Protein AF-0000000085119360 (afdb_homodimer)

Sequence (272 aa):
MIKTPFLAVDGIIKLYDENEKFQGIVLIERLNKPLGIAIPGGFVDIGETVENAVIREMKEETSLDITIESLLGVYSDPARDERFHTASVVYVCKAYGEPIAQDDAKEVYVYKLDEIPLEKLVFDHKQIILDFLKIQMIKTPFLAVDGIIKLYDENEKFQGIVLIERLNKPLGIAIPGGFVDIGETVENAVIREMKEETSLDITIESLLGVYSDPARDERFHTASVVYVCKAYGEPIAQDDAKEVYVYKLDEIPLEKLVFDHKQIILDFLKIQ

Organism: Aliarcobacter butzleri (strain RM4018) (NCBI:txid367737)

pLDDT: mean 96.26, std 5.15, range [69.56, 98.94]

Foldseek 3Di:
DDDDAFEKEFEFEFEAEPVRHTQATKWFFFPDPPTFIEGFMTGDDPPDDNVVRHQVRCCQAWVWRKDFDDWLDKDFPQPLDVVGGYIYGYTYIYTYDGTDGHDRTPDMDGDHLVGDPLVGYGRCRSVVSVSVVVVD/DDDDAFEKEFEFEFEAEPVRHTQATKWFFFPDPPTFIEGFMTGDDPPDDNVVRHQVRCCQAWVWRKDFDDWLDKDFPQPLDVVGGYIYGYTYIYTYDGTDGHDRTPDMDGDHLVGDPLVGYGGCRSVVSVSVVVVD

Solvent-accessible surface area (backbone atoms only — not comparable to full-atom values): 14268 Å² total; per-residue (Å²): 134,94,64,39,33,41,36,30,24,31,38,47,31,40,33,22,46,98,82,69,46,78,62,24,36,46,36,26,29,43,72,52,86,77,68,37,34,35,63,43,51,45,68,25,48,69,78,49,28,62,68,56,31,37,46,49,33,40,30,58,41,27,62,34,69,62,46,83,73,43,79,75,49,75,51,27,51,40,74,38,36,87,87,51,42,42,30,30,44,30,31,37,26,39,32,59,74,77,76,44,49,29,87,75,22,72,37,62,46,74,30,42,87,92,61,57,61,54,88,50,35,38,69,54,40,40,59,52,51,52,55,54,57,68,74,101,132,96,62,39,34,43,36,30,25,31,37,48,32,40,34,20,45,96,82,70,44,77,62,24,36,46,35,25,29,42,72,52,86,78,68,37,35,34,64,42,50,46,69,25,49,69,77,47,28,61,68,56,33,38,46,49,32,39,29,58,42,28,62,34,68,62,45,82,72,45,78,74,48,75,52,27,51,42,74,39,36,87,86,50,43,42,31,29,44,31,31,35,26,38,34,58,73,77,74,41,49,31,85,76,23,72,36,61,45,73,30,42,86,92,62,58,61,55,89,49,36,38,68,53,43,41,58,53,51,50,54,52,57,68,73,100

Nearest PDB structures (foldseek):
  2yyh-assembly1_B  TM=9.786E-01  e=1.785E-20  Aquifex aeolicus VF5
  4dyw-assembly1_A  TM=8.080E-01  e=5.992E-09  Burkholderia pseudomallei 1710b
  3i7u-assembly1_B  TM=7.443E-01  e=5.388E-08  Aquifex aeolicus VF5
  3r03-assembly1_A  TM=7.371E-01  e=8.778E-08  Rhodospirillum rubrum ATCC 11170
  2b0v-assembly1_A  TM=6.960E-01  e=5.388E-08  Nitrosomonas europaea

Structure (mmCIF, N/CA/C/O backbone):
data_AF-0000000085119360-model_v1
#
loop_
_entity.id
_entity.type
_entity.pdbx_description
1 polymer 'MutT/nudix family protein'
#
loop_
_atom_site.group_PDB
_atom_site.id
_atom_site.type_symbol
_atom_site.label_atom_id
_atom_site.label_alt_id
_atom_site.label_comp_id
_atom_site.label_asym_id
_atom_site.label_entity_id
_atom_site.label_seq_id
_atom_site.pdbx_PDB_ins_code
_atom_site.Cartn_x
_atom_site.Cartn_y
_atom_site.Cartn_z
_atom_site.occupancy
_atom_site.B_iso_or_equiv
_atom_site.auth_seq_id
_atom_site.auth_comp_id
_atom_site.auth_asym_id
_atom_site.auth_atom_id
_atom_site.pdbx_PDB_model_num
ATOM 1 N N . MET A 1 1 ? 21.891 -5.789 -6.902 1 79.56 1 MET A N 1
ATOM 2 C CA . MET A 1 1 ? 21.328 -5.203 -5.684 1 79.56 1 MET A CA 1
ATOM 3 C C . MET A 1 1 ? 19.859 -4.855 -5.871 1 79.56 1 MET A C 1
ATOM 5 O O . MET A 1 1 ? 19.469 -4.359 -6.93 1 79.56 1 MET A O 1
ATOM 9 N N . ILE A 1 2 ? 18.906 -5.281 -5.086 1 90.38 2 ILE A N 1
ATOM 10 C CA . ILE A 1 2 ? 17.469 -5.055 -5.207 1 90.38 2 ILE A CA 1
ATOM 11 C C . ILE A 1 2 ? 17.156 -3.572 -5 1 90.38 2 ILE A C 1
ATOM 13 O O . ILE A 1 2 ? 17.578 -2.98 -4 1 90.38 2 ILE A O 1
ATOM 17 N N . LYS A 1 3 ? 16.625 -2.926 -5.988 1 95.19 3 LYS A N 1
ATOM 18 C CA . LYS A 1 3 ? 16.188 -1.539 -5.883 1 95.19 3 LYS A CA 1
ATOM 19 C C . LYS A 1 3 ? 14.695 -1.416 -6.156 1 95.19 3 LYS A C 1
ATOM 21 O O . LYS A 1 3 ? 14.188 -1.957 -7.145 1 95.19 3 LYS A O 1
ATOM 26 N N . THR A 1 4 ? 14.023 -0.821 -5.277 1 98.56 4 THR A N 1
ATOM 27 C CA . THR A 1 4 ? 12.609 -0.525 -5.422 1 98.56 4 THR A CA 1
ATOM 28 C C . THR A 1 4 ? 12.32 0.94 -5.102 1 98.56 4 THR A C 1
ATOM 30 O O . THR A 1 4 ? 13.18 1.636 -4.547 1 98.56 4 THR A O 1
ATOM 33 N N . PRO A 1 5 ? 11.156 1.504 -5.531 1 98.75 5 PRO A N 1
ATOM 34 C CA . PRO A 1 5 ? 10.805 2.852 -5.078 1 98.75 5 PRO A CA 1
ATOM 35 C C . PRO A 1 5 ? 10.891 3.006 -3.562 1 98.75 5 PRO A C 1
ATOM 37 O O . PRO A 1 5 ? 10.742 2.027 -2.828 1 98.75 5 PRO A O 1
ATOM 40 N N . PHE A 1 6 ? 11.18 4.207 -3.125 1 98.69 6 PHE A N 1
ATOM 41 C CA . PHE A 1 6 ? 11.125 4.461 -1.69 1 98.69 6 PHE A CA 1
ATOM 42 C C . PHE A 1 6 ? 9.695 4.352 -1.175 1 98.69 6 PHE A C 1
ATOM 44 O O . PHE A 1 6 ? 8.75 4.777 -1.846 1 98.69 6 PHE A O 1
ATOM 51 N N . LEU A 1 7 ? 9.523 3.764 -0.058 1 98.88 7 LEU A N 1
ATOM 52 C CA . LEU A 1 7 ? 8.211 3.564 0.556 1 98.88 7 LEU A CA 1
ATOM 53 C C . LEU A 1 7 ? 7.914 4.664 1.568 1 98.88 7 LEU A C 1
ATOM 55 O O . LEU A 1 7 ? 8.703 4.902 2.484 1 98.88 7 LEU A O 1
ATOM 59 N N . ALA A 1 8 ? 6.797 5.355 1.411 1 98.75 8 ALA A N 1
ATOM 60 C CA . ALA A 1 8 ? 6.34 6.41 2.311 1 98.75 8 ALA A CA 1
ATOM 61 C C . ALA A 1 8 ? 4.902 6.164 2.76 1 98.75 8 ALA A C 1
ATOM 63 O O . ALA A 1 8 ? 4.25 5.23 2.293 1 98.75 8 ALA A O 1
ATOM 64 N N . VAL A 1 9 ? 4.457 6.934 3.73 1 98.88 9 VAL A N 1
ATOM 65 C CA . VAL A 1 9 ? 3.07 6.969 4.18 1 98.88 9 VAL A CA 1
ATOM 66 C C . VAL A 1 9 ? 2.578 8.414 4.234 1 98.88 9 VAL A C 1
ATOM 68 O O . VAL A 1 9 ? 3.361 9.336 4.469 1 98.88 9 VAL A O 1
ATOM 71 N N . ASP A 1 10 ? 1.358 8.547 3.961 1 98.81 10 ASP A N 1
ATOM 72 C CA . ASP A 1 10 ? 0.625 9.781 4.203 1 98.81 10 ASP A CA 1
ATOM 73 C C . ASP A 1 10 ? -0.646 9.523 5.008 1 98.81 10 ASP A C 1
ATOM 75 O O . ASP A 1 10 ? -1.234 8.438 4.914 1 98.81 10 ASP A O 1
ATOM 79 N N . GLY A 1 11 ? -0.989 10.422 5.793 1 98.88 11 GLY A N 1
ATOM 80 C CA . GLY A 1 11 ? -2.186 10.289 6.605 1 98.88 11 GLY A CA 1
ATOM 81 C C . GLY A 1 11 ? -3.148 11.445 6.453 1 98.88 11 GLY A C 1
ATOM 82 O O . GLY A 1 11 ? -2.799 12.594 6.746 1 98.88 11 GLY A O 1
ATOM 83 N N . ILE A 1 12 ? -4.297 11.195 5.984 1 98.94 12 ILE A N 1
ATOM 84 C CA . ILE A 1 12 ? -5.383 12.164 6.043 1 98.94 12 ILE A CA 1
ATOM 85 C C . ILE A 1 12 ? -6.031 12.133 7.422 1 98.94 12 ILE A C 1
ATOM 87 O O . ILE A 1 12 ? -6.797 11.211 7.734 1 98.94 12 ILE A O 1
ATOM 91 N N . ILE A 1 13 ? -5.773 13.086 8.211 1 98.88 13 ILE A N 1
ATOM 92 C CA . ILE A 1 13 ? -6.266 13.125 9.586 1 98.88 13 ILE A CA 1
ATOM 93 C C . ILE A 1 13 ? -7.609 13.852 9.625 1 98.88 13 ILE A C 1
ATOM 95 O O . ILE A 1 13 ? -7.672 15.062 9.414 1 98.88 13 ILE A O 1
ATOM 99 N N . LYS A 1 14 ? -8.617 13.156 9.867 1 98.88 14 LYS A N 1
ATOM 100 C CA . LYS A 1 14 ? -9.883 13.766 10.258 1 98.88 14 LYS A CA 1
ATOM 101 C C . LYS A 1 14 ? -9.852 14.219 11.711 1 98.88 14 LYS A C 1
ATOM 103 O O . LYS A 1 14 ? -9.727 13.391 12.625 1 98.88 14 LYS A O 1
ATOM 108 N N . LEU A 1 15 ? -10.008 15.461 11.906 1 98.88 15 LEU A N 1
ATOM 109 C CA . LEU A 1 15 ? -9.891 16.031 13.242 1 98.88 15 LEU A CA 1
ATOM 110 C C . LEU A 1 15 ? -11.266 16.266 13.859 1 98.88 15 LEU A C 1
ATOM 112 O O . LEU A 1 15 ? -12.164 16.797 13.203 1 98.88 15 LEU A O 1
ATOM 116 N N . TYR A 1 16 ? -11.406 15.805 15.047 1 98.62 16 TYR A N 1
ATOM 117 C CA . TYR A 1 16 ? -12.648 15.992 15.797 1 98.62 16 TYR A CA 1
ATOM 118 C C . TYR A 1 16 ? -12.383 16.703 17.109 1 98.62 16 TYR A C 1
ATOM 120 O O . TYR A 1 16 ? -11.273 16.641 17.656 1 98.62 16 TYR A O 1
ATOM 128 N N . ASP A 1 17 ? -13.414 17.359 17.625 1 96.94 17 ASP A N 1
ATOM 129 C CA . ASP A 1 17 ? -13.305 17.922 18.969 1 96.94 17 ASP A CA 1
ATOM 130 C C . ASP A 1 17 ? -13.82 16.953 20.031 1 96.94 17 ASP A C 1
ATOM 132 O O . ASP A 1 17 ? -14.156 15.812 19.719 1 96.94 17 ASP A O 1
ATOM 136 N N . GLU A 1 18 ? -13.812 17.391 21.25 1 94.5 18 GLU A N 1
ATOM 137 C CA . GLU A 1 18 ? -14.172 16.547 22.391 1 94.5 18 GLU A CA 1
ATOM 138 C C . GLU A 1 18 ? -15.625 16.094 22.297 1 94.5 18 GLU A C 1
ATOM 140 O O . GLU A 1 18 ? -16.016 15.109 22.922 1 94.5 18 GLU A O 1
ATOM 145 N N . ASN A 1 19 ? -16.438 16.766 21.547 1 96.31 19 ASN A N 1
ATOM 146 C CA . ASN A 1 19 ? -17.844 16.422 21.406 1 96.31 19 ASN A CA 1
ATOM 147 C C . ASN A 1 19 ? -18.094 15.633 20.125 1 96.31 19 ASN A C 1
ATOM 149 O O . ASN A 1 19 ? -19.234 15.531 19.656 1 96.31 19 ASN A O 1
ATOM 153 N N . GLU A 1 20 ? -17.031 15.195 19.5 1 96.5 20 GLU A N 1
ATOM 154 C CA . GLU A 1 20 ? -17.094 14.367 18.297 1 96.5 20 GLU A CA 1
ATOM 155 C C . GLU A 1 20 ? -17.578 15.172 17.109 1 96.5 20 GLU A C 1
ATOM 157 O O . GLU A 1 20 ? -18.203 14.625 16.188 1 96.5 20 GLU A O 1
ATOM 162 N N . LYS A 1 21 ? -17.422 16.484 17.219 1 97.25 21 LYS A N 1
ATOM 163 C CA . LYS A 1 21 ? -17.734 17.328 16.078 1 97.25 21 LYS A CA 1
ATOM 164 C C . LYS A 1 21 ? -16.562 17.406 15.117 1 97.25 21 LYS A C 1
ATOM 166 O O . LYS A 1 21 ? -15.445 17.75 15.523 1 97.25 21 LYS A O 1
ATOM 171 N N . PHE A 1 22 ? -16.828 17.109 13.93 1 98.19 22 PHE A N 1
ATOM 172 C CA . PHE A 1 22 ? -15.812 17.156 12.891 1 98.19 22 PHE A CA 1
ATOM 173 C C . PHE A 1 22 ? -15.328 18.594 12.68 1 98.19 22 PHE A C 1
ATOM 175 O O . PHE A 1 22 ? -16.141 19.5 12.461 1 98.19 22 PHE A O 1
ATOM 182 N N . GLN A 1 23 ? -13.969 18.75 12.688 1 98.31 23 GLN A N 1
ATOM 183 C CA . GLN A 1 23 ? -13.391 20.078 12.555 1 98.31 23 GLN A CA 1
ATOM 184 C C . GLN A 1 23 ? -12.797 20.297 11.164 1 98.31 23 GLN A C 1
ATOM 186 O O . GLN A 1 23 ? -12.688 21.422 10.695 1 98.31 23 GLN A O 1
ATOM 191 N N . GLY A 1 24 ? -12.414 19.25 10.461 1 98.62 24 GLY A N 1
ATOM 192 C CA . GLY A 1 24 ? -11.75 19.312 9.172 1 98.62 24 GLY A CA 1
ATOM 193 C C . GLY A 1 24 ? -10.609 18.312 9.047 1 98.62 24 GLY A C 1
ATOM 194 O O . GLY A 1 24 ? -10.5 17.375 9.852 1 98.62 24 GLY A O 1
ATOM 195 N N . ILE A 1 25 ? -9.812 18.422 8.016 1 98.88 25 ILE A N 1
ATOM 196 C CA . ILE A 1 25 ? -8.633 17.578 7.875 1 98.88 25 ILE A CA 1
ATOM 197 C C . ILE A 1 25 ? -7.371 18.422 8.094 1 98.88 25 ILE A C 1
ATOM 199 O O . ILE A 1 25 ? -7.387 19.641 7.926 1 98.88 25 ILE A O 1
ATOM 203 N N .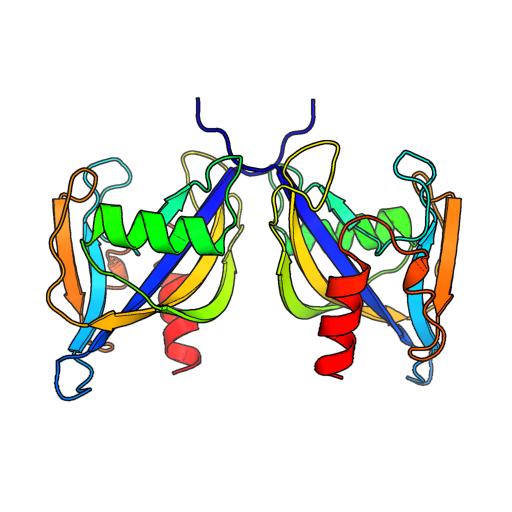 VAL A 1 26 ? -6.312 17.75 8.516 1 98.69 26 VAL A N 1
ATOM 204 C CA . VAL A 1 26 ? -5.062 18.406 8.891 1 98.69 26 VAL A CA 1
ATOM 205 C C . VAL A 1 26 ? -4.09 18.375 7.715 1 98.69 26 VAL A C 1
ATOM 207 O O . VAL A 1 26 ? -3.84 17.328 7.133 1 98.69 26 VAL A O 1
ATOM 210 N N . LEU A 1 27 ? -3.582 19.547 7.32 1 98.44 27 LEU A N 1
ATOM 211 C CA . LEU A 1 27 ? -2.52 19.688 6.332 1 98.44 27 LEU A CA 1
ATOM 212 C C . LEU A 1 27 ? -1.34 20.453 6.906 1 98.44 27 LEU A C 1
ATOM 214 O O . LEU A 1 27 ? -1.477 21.141 7.93 1 98.44 27 LEU A O 1
ATOM 218 N N . ILE A 1 28 ? -0.177 20.297 6.273 1 97.62 28 ILE A N 1
ATOM 219 C CA . ILE A 1 28 ? 1.014 20.984 6.758 1 97.62 28 ILE A CA 1
ATOM 220 C C . ILE A 1 28 ? 1.628 21.812 5.629 1 97.62 28 ILE A C 1
ATOM 222 O O . ILE A 1 28 ? 1.393 21.531 4.453 1 97.62 28 ILE A O 1
ATOM 226 N N . GLU A 1 29 ? 2.346 22.781 6 1 96.06 29 GLU A N 1
ATOM 227 C CA . GLU A 1 29 ? 3.178 23.531 5.066 1 96.06 29 GLU A CA 1
ATOM 228 C C . GLU A 1 29 ? 4.637 23.094 5.148 1 96.06 29 GLU A C 1
ATOM 230 O O . GLU A 1 29 ? 5.238 23.109 6.227 1 96.06 29 GLU A O 1
ATOM 235 N N . ARG A 1 30 ? 5.168 22.688 4.043 1 92.31 30 ARG A N 1
ATOM 236 C CA . ARG A 1 30 ? 6.527 22.156 4.016 1 92.31 30 ARG A CA 1
ATOM 237 C C . ARG A 1 30 ? 7.555 23.281 4.102 1 92.31 30 ARG A C 1
ATOM 239 O O . ARG A 1 30 ? 7.367 24.359 3.518 1 92.31 30 ARG A O 1
ATOM 246 N N . LEU A 1 31 ? 8.727 22.922 4.738 1 88.38 31 LEU A N 1
ATOM 247 C CA . LEU A 1 31 ? 9.852 23.844 4.852 1 88.38 31 LEU A CA 1
ATOM 248 C C . LEU A 1 31 ? 10.883 23.578 3.758 1 88.38 31 LEU A C 1
ATOM 250 O O . LEU A 1 31 ? 11.688 24.453 3.434 1 88.38 31 LEU A O 1
ATOM 254 N N . ASN A 1 32 ? 10.859 22.375 3.285 1 86.69 32 ASN A N 1
ATOM 255 C CA . ASN A 1 32 ? 11.805 21.969 2.254 1 86.69 32 ASN A CA 1
ATOM 256 C C . ASN A 1 32 ? 11.109 21.75 0.914 1 86.69 32 ASN A C 1
ATOM 258 O O . ASN A 1 32 ? 9.898 21.531 0.864 1 86.69 32 ASN A O 1
ATOM 262 N N . LYS A 1 33 ? 11.859 21.781 -0.152 1 88.5 33 LYS A N 1
ATOM 263 C CA . LYS A 1 33 ? 11.305 21.594 -1.487 1 88.5 33 LYS A CA 1
ATOM 264 C C . LYS A 1 33 ? 10.711 20.188 -1.638 1 88.5 33 LYS A C 1
ATOM 266 O O . LYS A 1 33 ? 11.281 19.219 -1.141 1 88.5 33 LYS A O 1
ATOM 271 N N . PRO A 1 34 ? 9.734 20.188 -2.439 1 90.69 34 PRO A N 1
ATOM 272 C CA . PRO A 1 34 ? 8.898 21.25 -3.012 1 90.69 34 PRO A CA 1
ATOM 273 C C . PRO A 1 34 ? 8.109 22.016 -1.952 1 90.69 34 PRO A C 1
ATOM 275 O O . PRO A 1 34 ? 7.535 21.406 -1.043 1 90.69 34 PRO A O 1
ATOM 278 N N . LEU A 1 35 ? 8.07 23.234 -2.055 1 90.56 35 LEU A N 1
ATOM 279 C CA . LEU A 1 35 ? 7.395 24.109 -1.094 1 90.56 35 LEU A CA 1
ATOM 280 C C . LEU A 1 35 ? 5.891 24.125 -1.346 1 90.56 35 LEU A C 1
ATOM 282 O O . LEU A 1 35 ? 5.449 24.094 -2.496 1 90.56 35 LEU A O 1
ATOM 286 N N . GLY A 1 36 ? 5.137 24.156 -0.216 1 94 36 GLY A N 1
ATOM 287 C CA . GLY A 1 36 ? 3.688 24.203 -0.352 1 94 36 GLY A CA 1
ATOM 288 C C . GLY A 1 36 ? 2.965 23.406 0.721 1 94 36 GLY A C 1
ATOM 289 O O . GLY A 1 36 ? 3.541 23.094 1.766 1 94 36 GLY A O 1
ATOM 290 N N . ILE A 1 37 ? 1.664 23.234 0.411 1 97.31 37 ILE A N 1
ATOM 291 C CA . ILE A 1 37 ? 0.808 22.516 1.348 1 97.31 37 ILE A CA 1
ATOM 292 C C . ILE A 1 37 ? 0.82 21.016 1.021 1 97.31 37 ILE A C 1
ATOM 294 O O . ILE A 1 37 ? 0.785 20.641 -0.151 1 97.31 37 ILE A O 1
ATOM 298 N N . ALA A 1 38 ? 0.886 20.234 2.076 1 97.75 38 ALA A N 1
ATOM 299 C CA . ALA A 1 38 ? 0.972 18.797 1.864 1 97.75 38 ALA A CA 1
ATOM 300 C C . ALA A 1 38 ? 0.184 18.047 2.928 1 97.75 38 ALA A C 1
ATOM 302 O O . ALA A 1 38 ? -0.086 18.578 4.008 1 97.75 38 ALA A O 1
ATOM 303 N N . ILE A 1 39 ? -0.238 16.828 2.561 1 98.62 39 ILE A N 1
ATOM 304 C CA . ILE A 1 39 ? -0.687 15.859 3.549 1 98.62 39 ILE A CA 1
ATOM 305 C C . ILE A 1 39 ? 0.486 15.445 4.434 1 98.62 39 ILE A C 1
ATOM 307 O O . ILE A 1 39 ? 1.597 15.227 3.945 1 98.62 39 ILE A O 1
ATOM 311 N N . PRO A 1 40 ? 0.306 15.469 5.766 1 97.81 40 PRO A N 1
ATOM 312 C CA . PRO A 1 40 ? 1.413 14.984 6.594 1 97.81 40 PRO A CA 1
ATOM 313 C C . PRO A 1 40 ? 1.815 13.547 6.27 1 97.81 40 PRO A C 1
ATOM 315 O O . PRO A 1 40 ? 0.957 12.719 5.965 1 97.81 40 PRO A O 1
ATOM 318 N N . GLY A 1 41 ? 3.049 13.258 6.312 1 97.12 41 GLY A N 1
ATOM 319 C CA . GLY A 1 41 ? 3.578 11.945 5.984 1 97.12 41 GLY A CA 1
ATOM 320 C C . GLY A 1 41 ? 5.094 11.883 6.035 1 97.12 41 GLY A C 1
ATOM 321 O O . GLY A 1 41 ? 5.742 12.82 6.5 1 97.12 41 GLY A O 1
ATOM 322 N N . GLY A 1 42 ? 5.664 10.789 5.605 1 96.69 42 GLY A N 1
ATOM 323 C CA . GLY A 1 42 ? 7.102 10.57 5.613 1 96.69 42 GLY A CA 1
ATOM 324 C C . GLY A 1 42 ? 7.492 9.164 5.215 1 96.69 42 GLY A C 1
ATOM 325 O O . GLY A 1 42 ? 6.633 8.344 4.887 1 96.69 42 GLY A O 1
ATOM 326 N N . PHE A 1 43 ? 8.742 8.914 5.305 1 98.12 43 PHE A N 1
ATOM 327 C CA . PHE A 1 43 ? 9.266 7.629 4.867 1 98.12 43 PHE A CA 1
ATOM 328 C C . PHE A 1 43 ? 9.086 6.57 5.949 1 98.12 43 PHE A C 1
ATOM 330 O O . PHE A 1 43 ? 9.07 6.887 7.141 1 98.12 43 PHE A O 1
ATOM 337 N N . VAL A 1 44 ? 8.898 5.34 5.488 1 98.81 44 VAL A N 1
ATOM 338 C CA . VAL A 1 44 ? 8.82 4.195 6.391 1 98.81 44 VAL A CA 1
ATOM 339 C C . VAL A 1 44 ? 10.227 3.74 6.773 1 98.81 44 VAL A C 1
ATOM 341 O O . VAL A 1 44 ? 11.055 3.461 5.902 1 98.81 44 VAL A O 1
ATOM 344 N N . ASP A 1 45 ? 10.516 3.656 8.016 1 98.44 45 ASP A N 1
ATOM 345 C CA . ASP A 1 45 ? 11.828 3.184 8.461 1 98.44 45 ASP A CA 1
ATOM 346 C C . ASP A 1 45 ? 11.922 1.663 8.367 1 98.44 45 ASP A C 1
ATOM 348 O O . ASP A 1 45 ? 10.953 0.955 8.656 1 98.44 45 ASP A O 1
ATOM 352 N N . ILE A 1 46 ? 13.117 1.224 8.031 1 98.5 46 ILE A N 1
ATOM 353 C CA . ILE A 1 46 ? 13.359 -0.214 8.109 1 98.5 46 ILE A CA 1
ATOM 354 C C . ILE A 1 46 ? 13.102 -0.704 9.531 1 98.5 46 ILE A C 1
ATOM 356 O O . ILE A 1 46 ? 13.547 -0.082 10.5 1 98.5 46 ILE A O 1
ATOM 360 N N . GLY A 1 47 ? 12.305 -1.736 9.688 1 98.31 47 GLY A N 1
ATOM 361 C CA . GLY A 1 47 ? 12.016 -2.301 10.992 1 98.31 47 GLY A CA 1
ATOM 362 C C . GLY A 1 47 ? 10.641 -1.925 11.523 1 98.31 47 GLY A C 1
ATOM 363 O O . GLY A 1 47 ? 10.211 -2.43 12.555 1 98.31 47 GLY A O 1
ATOM 364 N N . GLU A 1 48 ? 9.914 -1.095 10.836 1 98.44 48 GLU A N 1
ATOM 365 C CA . GLU A 1 48 ? 8.57 -0.759 11.289 1 98.44 48 GLU A CA 1
ATOM 366 C C . GLU A 1 48 ? 7.531 -1.05 10.211 1 98.44 48 GLU A C 1
ATOM 368 O O . GLU A 1 48 ? 7.867 -1.138 9.023 1 98.44 48 GLU A O 1
ATOM 373 N N . THR A 1 49 ? 6.289 -1.223 10.547 1 98.88 49 THR A N 1
ATOM 374 C CA . THR A 1 49 ? 5.184 -1.395 9.609 1 98.88 49 THR A CA 1
ATOM 375 C C . THR A 1 49 ? 4.742 -0.049 9.047 1 98.88 49 THR A C 1
ATOM 377 O O . THR A 1 49 ? 5.082 1.003 9.594 1 98.88 49 THR A O 1
ATOM 380 N N . VAL A 1 50 ? 4.031 -0.111 7.934 1 98.94 50 VAL A N 1
ATOM 381 C CA . VAL A 1 50 ? 3.492 1.125 7.375 1 98.94 50 VAL A CA 1
ATOM 382 C C . VAL A 1 50 ? 2.516 1.756 8.367 1 98.94 50 VAL A C 1
ATOM 384 O O . VAL A 1 50 ? 2.408 2.982 8.445 1 98.94 50 VAL A O 1
ATOM 387 N N . GLU A 1 51 ? 1.813 0.952 9.125 1 98.94 51 GLU A N 1
ATOM 388 C CA . GLU A 1 51 ? 0.884 1.461 10.125 1 98.94 51 GLU A CA 1
ATOM 389 C C . GLU A 1 51 ? 1.623 2.209 11.234 1 98.94 51 GLU A C 1
ATOM 391 O O . GLU A 1 51 ? 1.227 3.312 11.609 1 98.94 51 GLU A O 1
ATOM 396 N N . ASN A 1 52 ? 2.676 1.638 11.727 1 98.88 52 ASN A N 1
ATOM 397 C CA . ASN A 1 52 ? 3.467 2.303 12.758 1 98.88 52 ASN A CA 1
ATOM 398 C C . ASN A 1 52 ? 4.129 3.572 12.227 1 98.88 52 ASN A C 1
ATOM 400 O O . ASN A 1 52 ? 4.27 4.555 12.953 1 98.88 52 ASN A O 1
ATOM 404 N N . ALA A 1 53 ? 4.559 3.514 10.984 1 98.81 53 ALA A N 1
ATOM 405 C CA . ALA A 1 53 ? 5.184 4.676 10.359 1 98.81 53 ALA A CA 1
ATOM 406 C C . ALA A 1 53 ? 4.219 5.855 10.305 1 98.81 53 ALA A C 1
ATOM 408 O O . ALA A 1 53 ? 4.594 6.984 10.633 1 98.81 53 ALA A O 1
ATOM 409 N N . VAL A 1 54 ? 2.936 5.582 9.883 1 98.81 54 VAL A N 1
ATOM 410 C CA . VAL A 1 54 ? 1.991 6.688 9.766 1 98.81 54 VAL A CA 1
ATOM 411 C C . VAL A 1 54 ? 1.683 7.25 11.156 1 98.81 54 VAL A C 1
ATOM 413 O O . VAL A 1 54 ? 1.59 8.469 11.328 1 98.81 54 VAL A O 1
ATOM 416 N N . ILE A 1 55 ? 1.545 6.379 12.117 1 98.81 55 ILE A N 1
ATOM 417 C CA . ILE A 1 55 ? 1.297 6.812 13.492 1 98.81 55 ILE A CA 1
ATOM 418 C C . ILE A 1 55 ? 2.455 7.684 13.969 1 98.81 55 ILE A C 1
ATOM 420 O O . ILE A 1 55 ? 2.238 8.773 14.508 1 98.81 55 ILE A O 1
ATOM 424 N N . ARG A 1 56 ? 3.688 7.266 13.75 1 98.38 56 ARG A N 1
ATOM 425 C CA . ARG A 1 56 ? 4.879 8 14.164 1 98.38 56 ARG A CA 1
ATOM 426 C C . ARG A 1 56 ? 4.961 9.352 13.453 1 98.38 56 ARG A C 1
ATOM 428 O O . ARG A 1 56 ? 5.16 10.383 14.102 1 98.38 56 ARG A O 1
ATOM 435 N N . GLU A 1 57 ? 4.789 9.359 12.125 1 97.31 57 GLU A N 1
ATOM 436 C CA . GLU A 1 57 ? 4.934 10.57 11.328 1 97.31 57 GLU A CA 1
ATOM 437 C C . GLU A 1 57 ? 3.879 11.609 11.703 1 97.31 57 GLU A C 1
ATOM 439 O O . GLU A 1 57 ? 4.164 12.805 11.727 1 97.31 57 GLU A O 1
ATOM 444 N N . MET A 1 58 ? 2.615 11.164 11.938 1 97.44 58 MET A N 1
ATOM 445 C CA . MET A 1 58 ? 1.562 12.094 12.328 1 97.44 58 MET A CA 1
ATOM 446 C C . MET A 1 58 ? 1.882 12.75 13.672 1 97.44 58 MET A C 1
ATOM 448 O O . MET A 1 58 ? 1.697 13.953 13.836 1 97.44 58 MET A O 1
ATOM 452 N N . LYS A 1 59 ? 2.381 11.922 14.57 1 97.44 59 LYS A N 1
ATOM 453 C CA . LYS A 1 59 ? 2.785 12.461 15.867 1 97.44 59 LYS A CA 1
ATOM 454 C C . LYS A 1 59 ? 3.93 13.461 15.711 1 97.44 59 LYS A C 1
ATOM 456 O O . LYS A 1 59 ? 3.887 14.555 16.281 1 97.44 59 LYS A O 1
ATOM 461 N N . GLU A 1 60 ? 4.941 13.117 14.969 1 96.31 60 GLU A N 1
ATOM 462 C CA . GLU A 1 60 ? 6.141 13.93 14.789 1 96.31 60 GLU A CA 1
ATOM 463 C C . GLU A 1 60 ? 5.809 15.258 14.102 1 96.31 60 GLU A C 1
ATOM 465 O O . GLU A 1 60 ? 6.359 16.297 14.461 1 96.31 60 GLU A O 1
ATOM 470 N N . GLU A 1 61 ? 4.871 15.242 13.133 1 96.19 61 GLU A N 1
ATOM 471 C CA . GLU A 1 61 ? 4.668 16.422 12.305 1 96.19 61 GLU A CA 1
ATOM 472 C C . GLU A 1 61 ? 3.51 17.266 12.828 1 96.19 61 GLU A C 1
ATOM 474 O O . GLU A 1 61 ? 3.447 18.484 12.578 1 96.19 61 GLU A O 1
ATOM 479 N N . THR A 1 62 ? 2.52 16.688 13.586 1 97.31 62 THR A N 1
ATOM 480 C CA . THR A 1 62 ? 1.311 17.422 13.938 1 97.31 62 THR A CA 1
ATOM 481 C C . THR A 1 62 ? 1.055 17.359 15.438 1 97.31 62 THR A C 1
ATOM 483 O O . THR A 1 62 ? 0.133 18 15.945 1 97.31 62 THR A O 1
ATOM 486 N N . SER A 1 63 ? 1.787 16.562 16.188 1 97.31 63 SER A N 1
ATOM 487 C CA . SER A 1 63 ? 1.658 16.359 17.625 1 97.31 63 SER A CA 1
ATOM 488 C C . SER A 1 63 ? 0.37 15.617 17.953 1 97.31 63 SER A C 1
ATOM 490 O O . SER A 1 63 ? -0.076 15.625 19.109 1 97.31 63 SER A O 1
ATOM 492 N N . LEU A 1 64 ? -0.253 15.008 16.984 1 97.81 64 LEU A N 1
ATOM 493 C CA . LEU A 1 64 ? -1.523 14.328 17.203 1 97.81 64 LEU A CA 1
ATOM 494 C C . LEU A 1 64 ? -1.314 12.828 17.359 1 97.81 64 LEU A C 1
ATOM 496 O O . LEU A 1 64 ? -0.507 12.234 16.656 1 97.81 64 LEU A O 1
ATOM 500 N N . ASP A 1 65 ? -1.993 12.266 18.359 1 98.38 65 ASP A N 1
ATOM 501 C CA . ASP A 1 65 ? -2.195 10.82 18.391 1 98.38 65 ASP A CA 1
ATOM 502 C C . ASP A 1 65 ? -3.354 10.398 17.5 1 98.38 65 ASP A C 1
ATOM 504 O O . ASP A 1 65 ? -4.484 10.859 17.672 1 98.38 65 ASP A O 1
ATOM 508 N N . ILE A 1 66 ? -3.033 9.477 16.562 1 98.81 66 ILE A N 1
ATOM 509 C CA . ILE A 1 66 ? -4.082 9.148 15.609 1 98.81 66 ILE A CA 1
ATOM 510 C C . ILE A 1 66 ? -4.5 7.691 15.773 1 98.81 66 ILE A C 1
ATOM 512 O O . ILE A 1 66 ? -3.762 6.891 16.359 1 98.81 66 ILE A O 1
ATOM 516 N N . THR A 1 67 ? -5.719 7.387 15.344 1 98.75 67 THR A N 1
ATOM 517 C CA . THR A 1 67 ? -6.18 6.035 15.047 1 98.75 67 THR A CA 1
ATOM 518 C C . THR A 1 67 ? -6.406 5.859 13.547 1 98.75 67 THR A C 1
ATOM 520 O O . THR A 1 67 ? -6.949 6.75 12.883 1 98.75 67 THR A O 1
ATOM 523 N N . ILE A 1 68 ? -5.938 4.762 13.047 1 98.88 68 ILE A N 1
ATOM 524 C CA . ILE A 1 68 ? -6.117 4.48 11.633 1 98.88 68 ILE A CA 1
ATOM 525 C C . ILE A 1 68 ? -7.543 3.994 11.375 1 98.88 68 ILE A C 1
ATOM 527 O O . ILE A 1 68 ? -8 3.043 12.016 1 98.88 68 ILE A O 1
ATOM 531 N N . GLU A 1 69 ? -8.219 4.637 10.445 1 98.75 69 GLU A N 1
ATOM 532 C CA . GLU A 1 69 ? -9.586 4.23 10.117 1 98.75 69 GLU A CA 1
ATOM 533 C C . GLU A 1 69 ? -9.609 3.297 8.906 1 98.75 69 GLU A C 1
ATOM 535 O O . GLU A 1 69 ? -10.352 2.316 8.891 1 98.75 69 GLU A O 1
ATOM 540 N N . SER A 1 70 ? -8.867 3.625 7.922 1 98.56 70 SER A N 1
ATOM 541 C CA . SER A 1 70 ? -8.922 2.818 6.707 1 98.56 70 SER A CA 1
ATOM 542 C C . SER A 1 70 ? -7.727 3.104 5.801 1 98.56 70 SER A C 1
ATOM 544 O O . SER A 1 70 ? -7.066 4.137 5.941 1 98.56 70 SER A O 1
ATOM 546 N N . LEU A 1 71 ? -7.402 2.143 4.988 1 98.81 71 LEU A N 1
ATOM 547 C CA . LEU A 1 71 ? -6.48 2.314 3.871 1 98.81 71 LEU A CA 1
ATOM 548 C C . LEU A 1 71 ? -7.18 2.957 2.68 1 98.81 71 LEU A C 1
ATOM 550 O O . LEU A 1 71 ? -8.109 2.375 2.113 1 98.81 71 LEU A O 1
ATOM 554 N N . LEU A 1 72 ? -6.77 4.207 2.32 1 98.75 72 LEU A N 1
ATOM 555 C CA . LEU A 1 72 ? -7.371 4.883 1.174 1 98.75 72 LEU A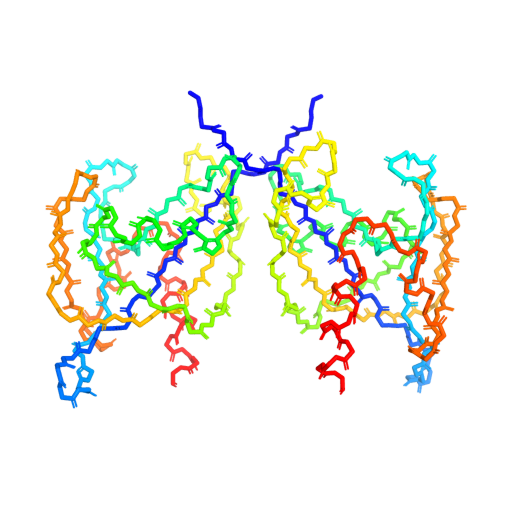 CA 1
ATOM 556 C C . LEU A 1 72 ? -6.859 4.289 -0.135 1 98.75 72 LEU A C 1
ATOM 558 O O . LEU A 1 72 ? -7.641 4.043 -1.058 1 98.75 72 LEU A O 1
ATOM 562 N N . GLY A 1 73 ? -5.531 4.098 -0.199 1 98.69 73 GLY A N 1
ATOM 563 C CA . GLY A 1 73 ? -4.922 3.561 -1.403 1 98.69 73 GLY A CA 1
ATOM 564 C C . GLY A 1 73 ? -3.406 3.656 -1.396 1 98.69 73 GLY A C 1
ATOM 565 O O . GLY A 1 73 ? -2.809 4.051 -0.394 1 98.69 73 GLY A O 1
ATOM 566 N N . VAL A 1 74 ? -2.799 3.166 -2.455 1 98.94 74 VAL A N 1
ATOM 567 C CA . VAL A 1 74 ? -1.365 3.289 -2.697 1 98.94 74 VAL A CA 1
ATOM 568 C C . VAL A 1 74 ? -1.121 4.117 -3.957 1 98.94 74 VAL A C 1
ATOM 570 O O . VAL A 1 74 ? -1.665 3.812 -5.02 1 98.94 74 VAL A O 1
ATOM 573 N N . TYR A 1 75 ? -0.359 5.16 -3.812 1 98.94 75 TYR A N 1
ATOM 574 C CA . TYR A 1 75 ? -0.038 6.07 -4.906 1 98.94 75 TYR A CA 1
ATOM 575 C C . TYR A 1 75 ? 1.441 5.988 -5.266 1 98.94 75 TYR A C 1
ATOM 577 O O . TYR A 1 75 ? 2.303 6.332 -4.453 1 98.94 75 TYR A O 1
ATOM 585 N N . SER A 1 76 ? 1.729 5.551 -6.531 1 98.88 76 SER A N 1
ATOM 586 C CA . SER A 1 76 ? 3.1 5.145 -6.82 1 98.88 76 SER A CA 1
ATOM 587 C C . SER A 1 76 ? 3.551 5.648 -8.188 1 98.88 76 SER A C 1
ATOM 589 O O . SER A 1 76 ? 4.484 5.098 -8.781 1 98.88 76 SER A O 1
ATOM 591 N N . ASP A 1 77 ? 2.848 6.66 -8.758 1 98.69 77 ASP A N 1
ATOM 592 C CA . ASP A 1 77 ? 3.32 7.246 -10.008 1 98.69 77 ASP A CA 1
ATOM 593 C C . ASP A 1 77 ? 4.754 7.746 -9.875 1 98.69 77 ASP A C 1
ATOM 595 O O . ASP A 1 77 ? 5.066 8.508 -8.953 1 98.69 77 ASP A O 1
ATOM 599 N N . PRO A 1 78 ? 5.645 7.305 -10.805 1 98.38 78 PRO A N 1
ATOM 600 C CA . PRO A 1 78 ? 7.043 7.73 -10.695 1 98.38 78 PRO A CA 1
ATOM 601 C C . PRO A 1 78 ? 7.195 9.25 -10.711 1 98.38 78 PRO A C 1
ATOM 603 O O . PRO A 1 78 ? 8.18 9.781 -10.188 1 98.38 78 PRO A O 1
ATOM 606 N N . ALA A 1 79 ? 6.234 9.961 -11.219 1 97.38 79 ALA A N 1
ATOM 607 C CA . ALA A 1 79 ? 6.352 11.406 -11.391 1 97.38 79 ALA A CA 1
ATOM 608 C C . ALA A 1 79 ? 5.73 12.148 -10.211 1 97.38 79 ALA A C 1
ATOM 610 O O . ALA A 1 79 ? 5.742 13.383 -10.172 1 97.38 79 ALA A O 1
ATOM 611 N N . ARG A 1 80 ? 5.207 11.414 -9.242 1 97.25 80 ARG A N 1
ATOM 612 C CA . ARG A 1 80 ? 4.488 12.078 -8.164 1 97.25 80 ARG A CA 1
ATOM 613 C C . ARG A 1 80 ? 5.434 12.938 -7.328 1 97.25 80 ARG A C 1
ATOM 615 O O . ARG A 1 80 ? 5.008 13.914 -6.703 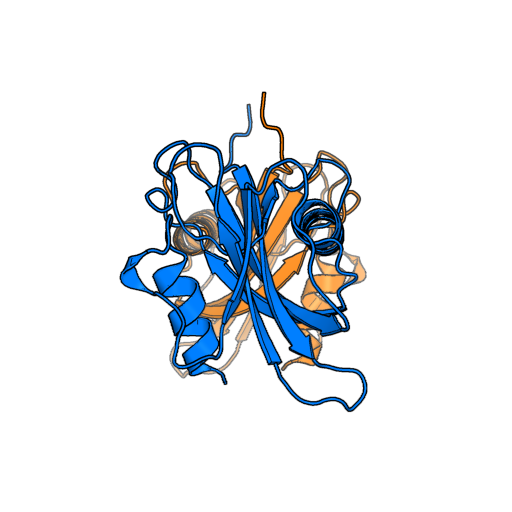1 97.25 80 ARG A O 1
ATOM 622 N N . ASP A 1 81 ? 6.625 12.492 -7.199 1 94.19 81 ASP A N 1
ATOM 623 C CA . ASP A 1 81 ? 7.703 13.195 -6.512 1 94.19 81 ASP A CA 1
ATOM 624 C C . ASP A 1 81 ? 8.906 13.391 -7.438 1 94.19 81 ASP A C 1
ATOM 626 O O . ASP A 1 81 ? 9.547 12.422 -7.848 1 94.19 81 ASP A O 1
ATOM 630 N N . GLU A 1 82 ? 9.234 14.617 -7.695 1 92.38 82 GLU A N 1
ATOM 631 C CA . GLU A 1 82 ? 10.281 14.93 -8.664 1 92.38 82 GLU A CA 1
ATOM 632 C C . GLU A 1 82 ? 11.656 14.523 -8.133 1 92.38 82 GLU A C 1
ATOM 634 O O . GLU A 1 82 ? 12.617 14.422 -8.898 1 92.38 82 GLU A O 1
ATOM 639 N N . ARG A 1 83 ? 11.766 14.398 -6.887 1 92.12 83 ARG A N 1
ATOM 640 C CA . ARG A 1 83 ? 13.055 14.094 -6.273 1 92.12 83 ARG A CA 1
ATOM 641 C C . ARG A 1 83 ? 13.461 12.641 -6.543 1 92.12 83 ARG A C 1
ATOM 643 O O . ARG A 1 83 ? 14.594 12.375 -6.941 1 92.12 83 ARG A O 1
ATOM 650 N N . PHE A 1 84 ? 12.594 11.688 -6.285 1 94.81 84 PHE A N 1
ATOM 651 C CA . PHE A 1 84 ? 12.797 10.258 -6.492 1 94.81 84 PHE A CA 1
ATOM 652 C C . PHE A 1 84 ? 11.461 9.531 -6.59 1 94.81 84 PHE A C 1
ATOM 654 O O . PHE A 1 84 ? 10.422 10.07 -6.203 1 94.81 84 PHE A O 1
ATOM 661 N N . HIS A 1 85 ? 11.508 8.336 -7.137 1 98.12 85 HIS A N 1
ATOM 662 C CA . HIS A 1 85 ? 10.32 7.504 -7.211 1 98.12 85 HIS A CA 1
ATOM 663 C C . HIS A 1 85 ? 9.898 7.016 -5.828 1 98.12 85 HIS A C 1
ATOM 665 O O . HIS A 1 85 ? 10.609 6.219 -5.207 1 98.12 85 HIS A O 1
ATOM 671 N N . THR A 1 86 ? 8.797 7.547 -5.371 1 98.31 86 THR A N 1
ATOM 672 C CA . THR A 1 86 ? 8.25 7.195 -4.066 1 98.31 86 THR A CA 1
ATOM 673 C C . THR A 1 86 ? 6.844 6.613 -4.215 1 98.31 86 THR A C 1
ATOM 675 O O . THR A 1 86 ? 6.043 7.109 -5.008 1 98.31 86 THR A O 1
ATOM 678 N N . ALA A 1 87 ? 6.566 5.504 -3.578 1 98.88 87 ALA A N 1
ATOM 679 C CA . ALA A 1 87 ? 5.203 5.008 -3.391 1 98.88 87 ALA A CA 1
ATOM 680 C C . ALA A 1 87 ? 4.68 5.355 -2.002 1 98.88 87 ALA A C 1
ATOM 682 O O . ALA A 1 87 ? 5.359 5.121 -0.998 1 98.88 87 ALA A O 1
ATOM 683 N N . SER A 1 88 ? 3.502 5.918 -1.907 1 98.88 88 SER A N 1
ATOM 684 C CA . SER A 1 88 ? 2.932 6.301 -0.62 1 98.88 88 SER A CA 1
ATOM 685 C C . SER A 1 88 ? 1.7 5.465 -0.289 1 98.88 88 SER A C 1
ATOM 687 O O . SER A 1 88 ? 0.77 5.375 -1.093 1 98.88 88 SER A O 1
ATOM 689 N N . VAL A 1 89 ? 1.722 4.793 0.8 1 98.94 89 VAL A N 1
ATOM 690 C CA . VAL A 1 89 ? 0.53 4.191 1.389 1 98.94 89 VAL A CA 1
ATOM 691 C C . VAL A 1 89 ? -0.254 5.246 2.164 1 98.94 89 VAL A C 1
ATOM 693 O O . VAL A 1 89 ? 0.259 5.832 3.121 1 98.94 89 VAL A O 1
ATOM 696 N N . VAL A 1 90 ? -1.475 5.473 1.776 1 98.94 90 VAL A N 1
ATOM 697 C CA . VAL A 1 90 ? -2.232 6.582 2.346 1 98.94 90 VAL A CA 1
ATOM 698 C C . VAL A 1 90 ? -3.357 6.043 3.227 1 98.94 90 VAL A C 1
ATOM 700 O O . VAL A 1 90 ? -4.152 5.211 2.785 1 98.94 90 VAL A O 1
ATOM 703 N N . TYR A 1 91 ? -3.414 6.535 4.426 1 98.94 91 TYR A N 1
ATOM 704 C CA . TYR A 1 91 ? -4.438 6.129 5.383 1 98.94 91 TYR A CA 1
ATOM 705 C C . TYR A 1 91 ? -5.355 7.293 5.73 1 98.94 91 TYR A C 1
ATOM 707 O O . TYR A 1 91 ? -4.914 8.445 5.781 1 98.94 91 TYR A O 1
ATOM 715 N N . VAL A 1 92 ? -6.586 6.965 5.945 1 98.94 92 VAL A N 1
ATOM 716 C CA . VAL A 1 92 ? -7.504 7.875 6.621 1 98.94 92 VAL A CA 1
ATOM 717 C C . VAL A 1 92 ? -7.438 7.652 8.133 1 98.94 92 VAL A C 1
ATOM 719 O O . VAL A 1 92 ? -7.504 6.512 8.602 1 98.94 92 VAL A O 1
ATOM 722 N N . CYS A 1 93 ? -7.25 8.711 8.82 1 98.88 93 CYS A N 1
ATOM 723 C CA . CYS A 1 93 ? -7.027 8.641 10.258 1 98.88 93 CYS A CA 1
ATOM 724 C C . CYS A 1 93 ? -7.992 9.555 11.008 1 98.88 93 CYS A C 1
ATOM 726 O O . CYS A 1 93 ? -8.578 10.461 10.414 1 98.88 93 CYS A O 1
ATOM 728 N N . LYS A 1 94 ? -8.094 9.258 12.227 1 98.81 94 LYS A N 1
ATOM 729 C CA . LYS A 1 94 ? -8.898 10.062 13.148 1 98.81 94 LYS A CA 1
ATOM 730 C C . LYS A 1 94 ? -8.062 10.578 14.312 1 98.81 94 LYS A C 1
ATOM 732 O O . LYS A 1 94 ? -7.207 9.859 14.836 1 98.81 94 LYS A O 1
ATOM 737 N N . ALA A 1 95 ? -8.281 11.75 14.695 1 98.81 95 ALA A N 1
ATOM 738 C CA . ALA A 1 95 ? -7.59 12.32 15.844 1 98.81 95 ALA A CA 1
ATOM 739 C C . ALA A 1 95 ? -8.477 13.328 16.578 1 98.81 95 ALA A C 1
ATOM 741 O O . ALA A 1 95 ? -9.492 13.773 16.031 1 98.81 95 ALA A O 1
ATOM 742 N N . TYR A 1 96 ? -8.117 13.617 17.75 1 98.31 96 TYR A N 1
ATOM 743 C CA . TYR A 1 96 ? -8.734 14.648 18.578 1 98.31 96 TYR A CA 1
ATOM 744 C C . TYR A 1 96 ? -7.715 15.695 19.016 1 98.31 96 TYR A C 1
ATOM 746 O O . TYR A 1 96 ? -6.508 15.438 18.984 1 98.31 96 TYR A O 1
ATOM 754 N N . GLY A 1 97 ? -8.227 16.844 19.344 1 94.56 97 GLY A N 1
ATOM 755 C CA . GLY A 1 97 ? -7.363 17.844 19.938 1 94.56 97 GLY A CA 1
ATOM 756 C C . GLY A 1 97 ? -6.938 18.922 18.953 1 94.56 97 GLY A C 1
ATOM 757 O O . GLY A 1 97 ? -7.684 19.25 18.031 1 94.56 97 GLY A O 1
ATOM 758 N N . GLU A 1 98 ? -5.766 19.625 19.281 1 94.62 98 GLU A N 1
ATOM 759 C CA . GLU A 1 98 ? -5.238 20.719 18.484 1 94.62 98 GLU A CA 1
ATOM 760 C C . GLU A 1 98 ? -3.871 20.359 17.906 1 94.62 98 GLU A C 1
ATOM 762 O O . GLU A 1 98 ? -2.916 20.125 18.641 1 94.62 98 GLU A O 1
ATOM 767 N N . PRO A 1 99 ? -3.838 20.359 16.594 1 96.94 99 PRO A N 1
ATOM 768 C CA . PRO A 1 99 ? -2.527 20.047 16 1 96.94 99 PRO A CA 1
ATOM 769 C C . PRO A 1 99 ? -1.502 21.156 16.25 1 96.94 99 PRO A C 1
ATOM 771 O O . PRO A 1 99 ? -1.85 22.344 16.25 1 96.94 99 PRO A O 1
ATOM 774 N N . ILE A 1 100 ? -0.257 20.812 16.422 1 95 100 ILE A N 1
ATOM 775 C CA . ILE A 1 100 ? 0.881 21.703 16.594 1 95 100 ILE A CA 1
ATOM 776 C C . ILE A 1 100 ? 2.016 21.281 15.664 1 95 100 ILE A C 1
ATOM 778 O O . ILE A 1 100 ? 2.428 20.109 15.672 1 95 100 ILE A O 1
ATOM 782 N N . ALA A 1 101 ? 2.424 22.234 14.914 1 91.38 101 ALA A N 1
ATOM 783 C CA . ALA A 1 101 ? 3.512 21.938 13.992 1 91.38 101 ALA A CA 1
ATOM 784 C C . ALA A 1 101 ? 4.812 21.672 14.742 1 91.38 101 ALA A C 1
ATOM 786 O O . ALA A 1 101 ? 5.113 22.328 15.742 1 91.38 101 ALA A O 1
ATOM 787 N N . GLN A 1 102 ? 5.523 20.797 14.195 1 83.5 102 GLN A N 1
ATOM 788 C CA . GLN A 1 102 ? 6.836 20.484 14.75 1 83.5 102 GLN A CA 1
ATOM 789 C C . GLN A 1 102 ? 7.918 20.531 13.672 1 83.5 102 GLN A C 1
ATOM 791 O O . GLN A 1 102 ? 7.77 21.234 12.672 1 83.5 102 GLN A O 1
ATOM 796 N N . ASP A 1 103 ? 9.055 20.047 13.789 1 70.88 103 ASP A N 1
ATOM 797 C CA . ASP A 1 103 ? 10.359 20.203 13.156 1 70.88 103 ASP A CA 1
ATOM 798 C C . ASP A 1 103 ? 10.219 20.359 11.641 1 70.88 103 ASP A C 1
ATOM 800 O O . ASP A 1 103 ? 10.656 21.359 11.07 1 70.88 103 ASP A O 1
ATOM 804 N N . ASP A 1 104 ? 9.719 19.422 10.961 1 69.94 104 ASP A N 1
ATOM 805 C CA . ASP A 1 104 ? 9.836 19.422 9.508 1 69.94 104 ASP A CA 1
ATOM 806 C C . ASP A 1 104 ? 8.617 20.078 8.867 1 69.94 104 ASP A C 1
ATOM 808 O O . ASP A 1 104 ? 8.508 20.141 7.637 1 69.94 104 ASP A O 1
ATOM 812 N N . ALA A 1 105 ? 7.809 20.641 9.719 1 73.75 105 ALA A N 1
ATOM 813 C CA . ALA A 1 105 ? 6.621 21.359 9.258 1 73.75 105 ALA A CA 1
ATOM 814 C C . ALA A 1 105 ? 6.645 22.812 9.711 1 73.75 105 ALA A C 1
ATOM 816 O O . ALA A 1 105 ? 6.824 23.094 10.898 1 73.75 105 ALA A O 1
ATOM 817 N N . LYS A 1 106 ? 6.562 23.703 8.75 1 79.25 106 LYS A N 1
ATOM 818 C CA . LYS A 1 106 ? 6.535 25.125 9.07 1 79.25 106 LYS A CA 1
ATOM 819 C C . LYS A 1 106 ? 5.273 25.484 9.852 1 79.25 106 LYS A C 1
ATOM 821 O O . LYS A 1 106 ? 5.348 26.188 10.859 1 79.25 106 LYS A O 1
ATOM 826 N N . GLU A 1 107 ? 4.199 25 9.273 1 93.62 107 GLU A N 1
ATOM 827 C CA . GLU A 1 107 ? 2.891 25.266 9.859 1 93.62 107 GLU A CA 1
ATOM 828 C C . GLU A 1 107 ? 1.948 24.078 9.695 1 93.62 107 GLU A C 1
ATOM 830 O O . GLU A 1 107 ? 2.191 23.203 8.867 1 93.62 107 GLU A O 1
ATOM 835 N N . VAL A 1 108 ? 0.959 24.062 10.508 1 97.12 108 VAL A N 1
ATOM 836 C CA . VAL A 1 108 ? -0.099 23.062 10.43 1 97.12 108 VAL A CA 1
ATOM 837 C C . VAL A 1 108 ? -1.458 23.75 10.336 1 97.12 108 VAL A C 1
ATOM 839 O O . VAL A 1 108 ? -1.702 24.75 11.023 1 97.12 108 VAL A O 1
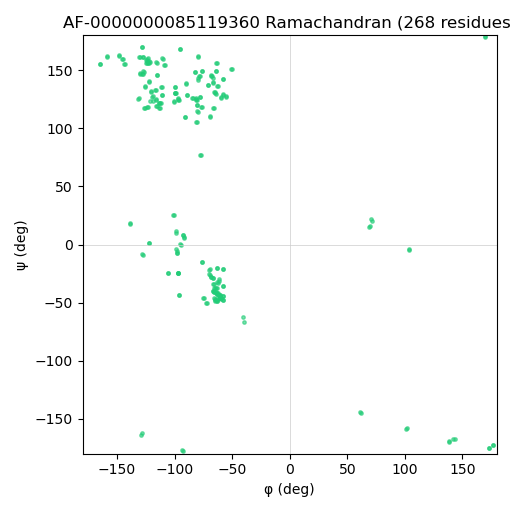ATOM 842 N N . TYR A 1 109 ? -2.293 23.266 9.453 1 97.19 109 TYR A N 1
ATOM 843 C CA . TYR A 1 109 ? -3.6 23.859 9.195 1 97.19 109 TYR A CA 1
ATOM 844 C C . TYR A 1 109 ? -4.707 22.812 9.328 1 97.19 109 TYR A C 1
ATOM 846 O O . TYR A 1 109 ? -4.488 21.641 9.055 1 97.19 109 TYR A O 1
ATOM 854 N N . VAL A 1 110 ? -5.836 23.312 9.758 1 98.44 110 VAL A N 1
ATOM 855 C CA . VAL A 1 110 ? -7.059 22.516 9.711 1 98.44 110 VAL A CA 1
ATOM 856 C C . VAL A 1 110 ? -8.016 23.109 8.68 1 98.44 110 VAL A C 1
ATOM 858 O O . VAL A 1 110 ? -8.398 24.281 8.773 1 98.44 110 VAL A O 1
ATOM 861 N N . TYR A 1 111 ? -8.398 22.312 7.699 1 98.44 111 TYR A N 1
ATOM 862 C CA . TYR A 1 111 ? -9.281 22.781 6.633 1 98.44 111 TYR A CA 1
ATOM 863 C C . TYR A 1 111 ? -10.602 22.016 6.652 1 98.44 111 TYR A C 1
ATOM 865 O O . TYR A 1 111 ? -10.625 20.797 6.742 1 98.44 111 TYR A O 1
ATOM 873 N N . LYS A 1 112 ? -11.656 22.844 6.555 1 98.12 112 LYS A N 1
ATOM 874 C CA . LYS A 1 112 ? -12.922 22.203 6.199 1 98.12 112 LYS A CA 1
ATOM 875 C C . LYS A 1 112 ? -12.844 21.578 4.812 1 98.12 112 LYS A C 1
ATOM 877 O O . LYS A 1 112 ? -12.055 22 3.971 1 98.12 112 LYS A O 1
ATOM 882 N N . LEU A 1 113 ? -13.695 20.578 4.578 1 98 113 LEU A N 1
ATOM 883 C CA . LEU A 1 113 ? -13.602 19.812 3.346 1 98 113 LEU A CA 1
ATOM 884 C C . LEU A 1 113 ? -13.82 20.688 2.125 1 98 113 LEU A C 1
ATOM 886 O O . LEU A 1 113 ? -13.242 20.453 1.064 1 98 113 LEU A O 1
ATOM 890 N N . ASP A 1 114 ? -14.594 21.734 2.246 1 97.12 114 ASP A N 1
ATOM 891 C CA . ASP A 1 114 ? -14.922 22.594 1.116 1 97.12 114 ASP A CA 1
ATOM 892 C C . ASP A 1 114 ? -13.938 23.75 1.011 1 97.12 114 ASP A C 1
ATOM 894 O O . ASP A 1 114 ? -14.062 24.594 0.121 1 97.12 114 ASP A O 1
ATOM 898 N N . GLU A 1 115 ? -12.906 23.781 1.816 1 98.06 115 GLU A N 1
ATOM 899 C CA . GLU A 1 115 ? -11.984 24.906 1.854 1 98.06 115 GLU A CA 1
ATOM 900 C C . GLU A 1 115 ? -10.555 24.469 1.564 1 98.06 115 GLU A C 1
ATOM 902 O O . GLU A 1 115 ? -9.617 25.266 1.662 1 98.06 115 GLU A O 1
ATOM 907 N N . ILE A 1 116 ? -10.375 23.25 1.312 1 98 116 ILE A N 1
ATOM 908 C CA . ILE A 1 116 ? -9.039 22.703 1.073 1 98 116 ILE A CA 1
ATOM 909 C C . ILE A 1 116 ? -8.406 23.406 -0.13 1 98 116 ILE A C 1
ATOM 911 O O . ILE A 1 116 ? -9.016 23.484 -1.202 1 98 116 ILE A O 1
ATOM 915 N N . PRO A 1 117 ? -7.27 23.953 -0.041 1 97.56 117 PRO A N 1
ATOM 916 C CA . PRO A 1 117 ? -6.605 24.641 -1.156 1 97.56 117 PRO A CA 1
ATOM 917 C C . PRO A 1 117 ? -5.988 23.656 -2.156 1 97.56 117 PRO A C 1
ATOM 919 O O . PRO A 1 117 ? -4.762 23.562 -2.252 1 97.56 117 PRO A O 1
ATOM 922 N N . LEU A 1 118 ? -6.742 23.078 -2.961 1 97.5 118 LEU A N 1
ATOM 923 C CA . LEU A 1 118 ? -6.336 22 -3.857 1 97.5 118 LEU A CA 1
ATOM 924 C C . LEU A 1 118 ? -5.199 22.453 -4.766 1 97.5 118 LEU A C 1
ATOM 926 O O . LEU A 1 118 ? -4.285 21.672 -5.055 1 97.5 118 LEU A O 1
ATOM 930 N N . GLU A 1 119 ? -5.207 23.656 -5.168 1 96.31 119 GLU A N 1
ATOM 931 C CA . GLU A 1 119 ? -4.242 24.156 -6.141 1 96.31 119 GLU A CA 1
ATOM 932 C C . GLU A 1 119 ? -2.881 24.391 -5.492 1 96.31 119 GLU A C 1
ATOM 934 O O . GLU A 1 119 ? -1.879 24.578 -6.188 1 96.31 119 GLU A O 1
ATOM 939 N N . LYS A 1 120 ? -2.809 24.422 -4.195 1 96.56 120 LYS A N 1
ATOM 940 C CA . LYS A 1 120 ? -1.567 24.688 -3.479 1 96.56 120 LYS A CA 1
ATOM 941 C C . LYS A 1 120 ? -0.9 23.391 -3.023 1 96.56 120 LYS A C 1
ATOM 943 O O . LYS A 1 120 ? 0.213 23.422 -2.492 1 96.56 120 LYS A O 1
ATOM 948 N N . LEU A 1 121 ? -1.568 22.344 -3.199 1 98 121 LEU A N 1
ATOM 949 C CA . LEU A 1 121 ? -1.044 21.062 -2.742 1 98 121 LEU A CA 1
ATOM 950 C C . LEU A 1 121 ? 0.135 20.609 -3.602 1 98 121 LEU A C 1
ATOM 952 O O . LEU A 1 121 ? 0.113 20.781 -4.824 1 98 121 LEU A O 1
ATOM 956 N N . VAL A 1 122 ? 1.159 20.109 -2.977 1 97 122 VAL A N 1
ATOM 957 C CA . VAL A 1 122 ? 2.34 19.609 -3.676 1 97 122 VAL A CA 1
ATOM 958 C C . VAL A 1 122 ? 2.225 18.094 -3.873 1 97 122 VAL A C 1
ATOM 960 O O . VAL A 1 122 ? 1.341 17.453 -3.299 1 97 122 VAL A O 1
ATOM 963 N N . PHE A 1 123 ? 3.152 17.547 -4.727 1 97.25 123 PHE A N 1
ATOM 964 C CA . PHE A 1 123 ? 3.129 16.125 -5.074 1 97.25 123 PHE A CA 1
ATOM 965 C C . PHE A 1 123 ? 1.826 15.758 -5.773 1 97.25 123 PHE A C 1
ATOM 967 O O . PHE A 1 123 ? 1.356 16.5 -6.645 1 97.25 123 PHE A O 1
ATOM 974 N N . ASP A 1 124 ? 1.335 14.586 -5.512 1 98.44 124 ASP A N 1
ATOM 975 C CA . ASP A 1 124 ? 0.05 14.172 -6.066 1 98.44 124 ASP A CA 1
ATOM 976 C C . ASP A 1 124 ? -1.062 14.289 -5.027 1 98.44 124 ASP A C 1
ATOM 978 O O . ASP A 1 124 ? -2.061 13.57 -5.09 1 98.44 124 ASP A O 1
ATOM 982 N N . HIS A 1 125 ? -0.855 15.156 -4.078 1 98.81 125 HIS A N 1
ATOM 983 C CA . HIS A 1 125 ? -1.753 15.219 -2.932 1 98.81 125 HIS A CA 1
ATOM 984 C C . HIS A 1 125 ? -3.123 15.758 -3.332 1 98.81 125 HIS A C 1
ATOM 986 O O . HIS A 1 125 ? -4.129 15.438 -2.693 1 98.81 125 HIS A O 1
ATOM 992 N N . LYS A 1 126 ? -3.135 16.562 -4.422 1 98.5 126 LYS A N 1
ATOM 993 C CA . LYS A 1 126 ? -4.441 16.969 -4.938 1 98.5 126 LYS A CA 1
ATOM 994 C C . LYS A 1 126 ? -5.285 15.742 -5.297 1 98.5 126 LYS A C 1
ATOM 996 O O . LYS A 1 126 ? -6.441 15.641 -4.887 1 98.5 126 LYS A O 1
ATOM 1001 N N . GLN A 1 127 ? -4.68 14.836 -6.008 1 98.69 127 GLN A N 1
ATOM 1002 C CA . GLN A 1 127 ? -5.395 13.625 -6.398 1 98.69 127 GLN A CA 1
ATOM 1003 C C . GLN A 1 127 ? -5.793 12.805 -5.172 1 98.69 127 GLN A C 1
ATOM 1005 O O . GLN A 1 127 ? -6.898 12.258 -5.117 1 98.69 127 GLN A O 1
ATOM 1010 N N . ILE A 1 128 ? -4.914 12.672 -4.215 1 98.81 128 ILE A N 1
ATOM 1011 C CA . ILE A 1 128 ? -5.176 11.906 -3.002 1 98.81 128 ILE A CA 1
ATOM 1012 C C . ILE A 1 128 ? -6.379 12.5 -2.27 1 98.81 128 ILE A C 1
ATOM 1014 O O . ILE A 1 128 ? -7.281 11.766 -1.854 1 98.81 128 ILE A O 1
ATOM 1018 N N . ILE A 1 129 ? -6.398 13.812 -2.133 1 98.88 129 ILE A N 1
ATOM 1019 C CA . ILE A 1 129 ? -7.484 14.484 -1.432 1 98.88 129 ILE A CA 1
ATOM 1020 C C . ILE A 1 129 ? -8.789 14.312 -2.211 1 98.88 129 ILE A C 1
ATOM 1022 O O . ILE A 1 129 ? -9.844 14.07 -1.623 1 98.88 129 ILE A O 1
ATOM 1026 N N . LEU A 1 130 ? -8.742 14.422 -3.533 1 98.75 130 LEU A N 1
ATOM 1027 C CA . LEU A 1 130 ? -9.938 14.234 -4.348 1 98.75 130 LEU A CA 1
ATOM 1028 C C . LEU A 1 130 ? -10.492 12.82 -4.18 1 98.75 130 LEU A C 1
ATOM 1030 O O . LEU A 1 130 ? -11.703 12.625 -4.086 1 98.75 130 LEU A O 1
ATOM 1034 N N . ASP A 1 131 ? -9.656 11.859 -4.188 1 98.69 131 ASP A N 1
ATOM 1035 C CA . ASP A 1 131 ? -10.086 10.484 -3.961 1 98.69 131 ASP A CA 1
ATOM 1036 C C . ASP A 1 131 ? -10.727 10.328 -2.582 1 98.69 131 ASP A C 1
ATOM 1038 O O . ASP A 1 131 ? -11.734 9.633 -2.43 1 98.69 131 ASP A O 1
ATOM 1042 N N . PHE A 1 132 ? -10.109 10.93 -1.576 1 98.81 132 PHE A N 1
ATOM 1043 C CA . PHE A 1 132 ? -10.656 10.914 -0.223 1 98.81 132 PHE A CA 1
ATOM 1044 C C . PHE A 1 132 ? -12.055 11.508 -0.194 1 98.81 132 PHE A C 1
ATOM 1046 O O . PHE A 1 132 ? -12.969 10.938 0.411 1 98.81 132 PHE A O 1
ATOM 1053 N N . LEU A 1 133 ? -12.219 12.641 -0.9 1 98.38 133 LEU A N 1
ATOM 1054 C CA . LEU A 1 133 ? -13.5 13.336 -0.904 1 98.38 133 LEU A CA 1
ATOM 1055 C C . LEU A 1 133 ? -14.57 12.5 -1.592 1 98.38 133 LEU A C 1
ATOM 1057 O O . LEU A 1 133 ? -15.75 12.578 -1.236 1 98.38 133 LEU A O 1
ATOM 1061 N N . LYS A 1 134 ? -14.172 11.664 -2.531 1 97.19 134 LYS A N 1
ATOM 1062 C CA . LYS A 1 134 ? -15.109 10.836 -3.273 1 97.19 134 LYS A CA 1
ATOM 1063 C C . LYS A 1 134 ? -15.727 9.766 -2.373 1 97.19 134 LYS A C 1
ATOM 1065 O O . LYS A 1 134 ? -16.828 9.289 -2.637 1 97.19 134 LYS A O 1
ATOM 1070 N N . ILE A 1 135 ? -15.023 9.359 -1.368 1 93.44 135 ILE A N 1
ATOM 1071 C CA . ILE A 1 135 ? -15.508 8.266 -0.54 1 93.44 135 ILE A CA 1
ATOM 1072 C C . ILE A 1 135 ? -16.172 8.82 0.716 1 93.44 135 ILE A C 1
ATOM 1074 O O . ILE A 1 135 ? -16.594 8.062 1.593 1 93.44 135 ILE A O 1
ATOM 1078 N N . GLN A 1 136 ? -16.141 10.047 0.891 1 87.38 136 GLN A N 1
ATOM 1079 C CA . GLN A 1 136 ? -16.859 10.672 1.996 1 87.38 136 GLN A CA 1
ATOM 1080 C C . GLN A 1 136 ? -18.359 10.758 1.708 1 87.38 136 GLN A C 1
ATOM 1082 O O . GLN A 1 136 ? -18.766 10.867 0.551 1 87.38 136 GLN A O 1
ATOM 1087 N N . MET B 1 1 ? 21.453 8.82 3.689 1 79.56 1 MET B N 1
ATOM 1088 C CA . MET B 1 1 ? 20.859 8.125 2.551 1 79.56 1 MET B CA 1
ATOM 1089 C C . MET B 1 1 ? 19.484 7.562 2.922 1 79.56 1 MET B C 1
ATOM 1091 O O . MET B 1 1 ? 19.312 7.035 4.02 1 79.56 1 MET B O 1
ATOM 1095 N N . ILE B 1 2 ? 18.391 7.832 2.271 1 90.25 2 ILE B N 1
ATOM 1096 C CA . ILE B 1 2 ? 17.031 7.391 2.568 1 90.25 2 ILE B CA 1
ATOM 1097 C C . ILE B 1 2 ? 16.938 5.875 2.385 1 90.25 2 ILE B C 1
ATOM 1099 O O . ILE B 1 2 ? 17.297 5.344 1.336 1 90.25 2 ILE B O 1
ATOM 1103 N N . LYS B 1 3 ? 16.641 5.164 3.438 1 95.19 3 LYS B N 1
ATOM 1104 C CA . LYS B 1 3 ? 16.391 3.725 3.375 1 95.19 3 LYS B CA 1
ATOM 1105 C C . LYS B 1 3 ? 14.984 3.381 3.84 1 95.19 3 LYS B C 1
ATOM 1107 O O . LYS B 1 3 ? 14.539 3.846 4.891 1 95.19 3 LYS B O 1
ATOM 1112 N N . THR B 1 4 ? 14.305 2.68 3.051 1 98.56 4 THR B N 1
ATOM 1113 C CA . THR B 1 4 ? 12.977 2.178 3.379 1 98.56 4 THR B CA 1
ATOM 1114 C C . THR B 1 4 ? 12.875 0.684 3.08 1 98.56 4 THR B C 1
ATOM 1116 O O . THR B 1 4 ? 13.742 0.117 2.416 1 98.56 4 THR B O 1
ATOM 1119 N N . PRO B 1 5 ? 11.875 -0.029 3.652 1 98.75 5 PRO B N 1
ATOM 1120 C CA . PRO B 1 5 ? 11.664 -1.417 3.234 1 98.75 5 PRO B CA 1
ATOM 1121 C C . PRO B 1 5 ? 11.578 -1.567 1.717 1 98.75 5 PRO B C 1
ATOM 1123 O O . PRO B 1 5 ? 11.188 -0.627 1.021 1 98.75 5 PRO B O 1
ATOM 1126 N N . PHE B 1 6 ? 11.977 -2.723 1.231 1 98.69 6 PHE B N 1
ATOM 1127 C CA . PHE B 1 6 ? 11.773 -2.996 -0.186 1 98.69 6 PHE B CA 1
ATOM 1128 C C . PHE B 1 6 ? 10.289 -3.102 -0.507 1 98.69 6 PHE B C 1
ATOM 1130 O O . PHE B 1 6 ? 9.516 -3.645 0.283 1 98.69 6 PHE B O 1
ATOM 1137 N N . LEU B 1 7 ? 9.891 -2.574 -1.592 1 98.88 7 LEU B N 1
ATOM 1138 C CA . LEU B 1 7 ? 8.5 -2.572 -2.027 1 98.88 7 LEU B CA 1
ATOM 1139 C C . LEU B 1 7 ? 8.234 -3.717 -3.002 1 98.88 7 LEU B C 1
ATOM 1141 O O . LEU B 1 7 ? 8.922 -3.846 -4.016 1 98.88 7 LEU B O 1
ATOM 1145 N N . ALA B 1 8 ? 7.262 -4.551 -2.703 1 98.75 8 ALA B N 1
ATOM 1146 C CA . ALA B 1 8 ? 6.848 -5.672 -3.545 1 98.75 8 ALA B CA 1
ATOM 1147 C C . ALA B 1 8 ? 5.344 -5.648 -3.797 1 98.75 8 ALA B C 1
ATOM 1149 O O . ALA B 1 8 ? 4.629 -4.812 -3.236 1 98.75 8 ALA B O 1
ATOM 1150 N N . VAL B 1 9 ? 4.895 -6.484 -4.707 1 98.88 9 VAL B N 1
ATOM 1151 C CA . VAL B 1 9 ? 3.48 -6.723 -4.969 1 98.88 9 VAL B CA 1
ATOM 1152 C C . VAL B 1 9 ? 3.205 -8.227 -4.973 1 98.88 9 VAL B C 1
ATOM 1154 O O . VAL B 1 9 ? 4.078 -9.023 -5.32 1 98.88 9 VAL B O 1
ATOM 1157 N N . ASP B 1 10 ? 2.059 -8.531 -4.551 1 98.81 10 ASP B N 1
ATOM 1158 C CA . ASP B 1 10 ? 1.49 -9.867 -4.707 1 98.81 10 ASP B CA 1
ATOM 1159 C C . ASP B 1 10 ? 0.099 -9.797 -5.336 1 98.81 10 ASP B C 1
ATOM 1161 O O . ASP B 1 10 ? -0.622 -8.812 -5.156 1 98.81 10 ASP B O 1
ATOM 1165 N N . GLY B 1 11 ? -0.207 -10.75 -6.07 1 98.88 11 GLY B N 1
ATOM 1166 C CA . GLY B 1 11 ? -1.508 -10.805 -6.719 1 98.88 11 GLY B CA 1
ATOM 1167 C C . GLY B 1 11 ? -2.262 -12.094 -6.449 1 98.88 11 GLY B C 1
ATOM 1168 O O . GLY B 1 11 ? -1.788 -13.18 -6.797 1 98.88 11 GLY B O 1
ATOM 1169 N N . ILE B 1 12 ? -3.359 -12 -5.844 1 98.94 12 ILE B N 1
ATOM 1170 C CA . ILE B 1 12 ? -4.289 -13.117 -5.77 1 98.94 12 ILE B CA 1
ATOM 1171 C C . ILE B 1 12 ? -5.109 -13.195 -7.059 1 98.94 12 ILE B C 1
ATOM 1173 O O . ILE B 1 12 ? -6.035 -12.406 -7.262 1 98.94 12 ILE B O 1
ATOM 1177 N N . ILE B 1 13 ? -4.812 -14.109 -7.879 1 98.88 13 ILE B N 1
ATOM 1178 C CA . ILE B 1 13 ? -5.469 -14.234 -9.172 1 98.88 13 ILE B CA 1
ATOM 1179 C C . ILE B 1 13 ? -6.684 -15.148 -9.055 1 98.88 13 ILE B C 1
ATOM 1181 O O . ILE B 1 13 ? -6.535 -16.359 -8.844 1 98.88 13 ILE B O 1
ATOM 1185 N N . LYS B 1 14 ? -7.812 -14.609 -9.156 1 98.88 14 LYS B N 1
ATOM 1186 C CA . LYS B 1 14 ? -9.016 -15.406 -9.383 1 98.88 14 LYS B CA 1
ATOM 1187 C C . LYS B 1 14 ? -9.109 -15.859 -10.836 1 98.88 14 LYS B C 1
ATOM 1189 O O . LYS B 1 14 ? -9.227 -15.039 -11.742 1 98.88 14 LYS B O 1
ATOM 1194 N N . LEU B 1 15 ? -9.102 -17.125 -11.008 1 98.88 15 LEU B N 1
ATOM 1195 C CA . LEU B 1 15 ? -9.078 -17.688 -12.359 1 98.88 15 LEU B CA 1
ATOM 1196 C C . LEU B 1 15 ? -10.477 -18.125 -12.789 1 98.88 15 LEU B C 1
ATOM 1198 O O . LEU B 1 15 ? -11.188 -18.797 -12.031 1 98.88 15 LEU B O 1
ATOM 1202 N N . TYR B 1 16 ? -10.836 -17.703 -13.945 1 98.62 16 TYR B N 1
ATOM 1203 C CA . TYR B 1 16 ? -12.125 -18.078 -14.523 1 98.62 16 TYR B CA 1
ATOM 1204 C C . TYR B 1 16 ? -11.938 -18.75 -15.875 1 98.62 16 TYR B C 1
ATOM 1206 O O . TYR B 1 16 ? -10.93 -18.516 -16.562 1 98.62 16 TYR B O 1
ATOM 1214 N N . ASP B 1 17 ? -12.93 -19.547 -16.266 1 96.94 17 ASP B N 1
ATOM 1215 C CA . ASP B 1 17 ? -12.906 -20.109 -17.609 1 96.94 17 ASP B CA 1
ATOM 1216 C C . ASP B 1 17 ? -13.695 -19.234 -18.578 1 96.94 17 ASP B C 1
ATOM 1218 O O . ASP B 1 17 ? -14.148 -18.141 -18.219 1 96.94 17 ASP B O 1
ATOM 1222 N N . GLU B 1 18 ? -13.797 -19.688 -19.797 1 94.56 18 GLU B N 1
ATOM 1223 C CA . GLU B 1 18 ? -14.43 -18.922 -20.875 1 94.56 18 GLU B CA 1
ATOM 1224 C C . GLU B 1 18 ? -15.906 -18.688 -20.578 1 94.56 18 GLU B C 1
ATOM 1226 O O . GLU B 1 18 ? -16.516 -17.766 -21.141 1 94.56 18 GLU B O 1
ATOM 1231 N N . ASN B 1 19 ? -16.5 -19.453 -19.734 1 96.38 19 ASN B N 1
ATOM 1232 C CA . ASN B 1 19 ? -17.906 -19.328 -19.391 1 96.38 19 ASN B CA 1
ATOM 1233 C C . ASN B 1 19 ? -18.109 -18.562 -18.094 1 96.38 19 ASN B C 1
ATOM 1235 O O . ASN B 1 19 ? -19.172 -18.609 -17.484 1 96.38 19 ASN B O 1
ATOM 1239 N N . GLU B 1 20 ? -17.031 -17.969 -17.625 1 96.44 20 GLU B N 1
ATOM 1240 C CA . GLU B 1 20 ? -17.062 -17.156 -16.422 1 96.44 20 GLU B CA 1
ATOM 1241 C C . GLU B 1 20 ? -17.25 -18 -15.164 1 96.44 20 GLU B C 1
ATOM 1243 O O . GLU B 1 20 ? -17.828 -17.547 -14.172 1 96.44 20 GLU B O 1
ATOM 1248 N N . LYS B 1 21 ? -16.922 -19.281 -15.32 1 97.25 21 LYS B N 1
ATOM 1249 C CA . LYS B 1 21 ? -16.953 -20.141 -14.141 1 97.25 21 LYS B CA 1
ATOM 1250 C C . LYS B 1 21 ? -15.648 -20.047 -13.352 1 97.25 21 LYS B C 1
ATOM 1252 O O . LYS B 1 21 ? -14.562 -20.203 -13.906 1 97.25 21 LYS B O 1
ATOM 1257 N N . PHE B 1 22 ? -15.82 -19.766 -12.141 1 98.19 22 PHE B N 1
ATOM 1258 C CA . PHE B 1 22 ? -14.672 -19.656 -11.242 1 98.19 22 PHE B CA 1
ATOM 1259 C C . PHE B 1 22 ? -13.961 -21 -11.109 1 98.19 22 PHE B C 1
ATOM 1261 O O . PHE B 1 22 ? -14.586 -22.016 -10.797 1 98.19 22 PHE B O 1
ATOM 1268 N N . GLN B 1 23 ? -12.602 -20.953 -11.305 1 98.31 23 GLN B N 1
ATOM 1269 C CA . GLN B 1 23 ? -11.828 -22.188 -11.266 1 98.31 23 GLN B CA 1
ATOM 1270 C C . GLN B 1 23 ? -11.031 -22.297 -9.969 1 98.31 23 GLN B C 1
ATOM 1272 O O . GLN B 1 23 ? -10.695 -23.406 -9.531 1 98.31 23 GLN B O 1
ATOM 1277 N N . GLY B 1 24 ? -10.719 -21.203 -9.312 1 98.56 24 GLY B N 1
ATOM 1278 C CA . GLY B 1 24 ? -9.891 -21.156 -8.117 1 98.56 24 GLY B CA 1
ATOM 1279 C C . GLY B 1 24 ? -8.906 -20 -8.133 1 98.56 24 GLY B C 1
ATOM 1280 O O . GLY B 1 24 ? -9.039 -19.078 -8.938 1 98.56 24 GLY B O 1
ATOM 1281 N N . ILE B 1 25 ? -7.969 -19.984 -7.211 1 98.81 25 ILE B N 1
ATOM 1282 C CA . ILE B 1 25 ? -6.918 -18.984 -7.219 1 98.81 25 ILE B CA 1
ATOM 1283 C C . ILE B 1 25 ? -5.586 -19.625 -7.609 1 98.81 25 ILE B C 1
ATOM 1285 O O . ILE B 1 25 ? -5.402 -20.828 -7.449 1 98.81 25 ILE B O 1
ATOM 1289 N N . VAL B 1 26 ? -4.699 -18.812 -8.156 1 98.69 26 VAL B N 1
ATOM 1290 C CA . VAL B 1 26 ? -3.426 -19.281 -8.695 1 98.69 26 VAL B CA 1
ATOM 1291 C C . VAL B 1 26 ? -2.326 -19.094 -7.652 1 98.69 26 VAL B C 1
ATOM 1293 O O . VAL B 1 26 ? -2.162 -18.016 -7.094 1 98.69 26 VAL B O 1
ATOM 1296 N N . LEU B 1 27 ? -1.601 -20.172 -7.328 1 98.38 27 LEU B N 1
ATOM 1297 C CA . LEU B 1 27 ? -0.41 -20.141 -6.484 1 98.38 27 LEU B CA 1
ATOM 1298 C C . LEU B 1 27 ? 0.787 -20.75 -7.219 1 98.38 27 LEU B C 1
ATOM 1300 O O . LEU B 1 27 ? 0.62 -21.438 -8.227 1 98.38 27 LEU B O 1
ATOM 1304 N N . ILE B 1 28 ? 1.977 -20.406 -6.754 1 97.56 28 ILE B N 1
ATOM 1305 C CA . ILE B 1 28 ? 3.184 -20.906 -7.395 1 97.56 28 ILE B CA 1
ATOM 1306 C C . ILE B 1 28 ? 4.051 -21.625 -6.367 1 97.56 28 ILE B C 1
ATOM 1308 O O . ILE B 1 28 ? 3.93 -21.391 -5.164 1 97.56 28 ILE B O 1
ATOM 1312 N N . GLU B 1 29 ? 4.859 -22.484 -6.832 1 95.94 29 GLU B N 1
ATOM 1313 C CA . GLU B 1 29 ? 5.906 -23.109 -6.023 1 95.94 29 GLU B CA 1
ATOM 1314 C C . GLU B 1 29 ? 7.262 -22.453 -6.289 1 95.94 29 GLU B C 1
ATOM 1316 O O . GLU B 1 29 ? 7.715 -22.406 -7.434 1 95.94 29 GLU B O 1
ATOM 1321 N N . ARG B 1 30 ? 7.859 -21.953 -5.266 1 92.12 30 ARG B N 1
ATOM 1322 C CA . ARG B 1 30 ? 9.117 -21.234 -5.414 1 92.12 30 ARG B CA 1
ATOM 1323 C C . ARG B 1 30 ? 10.281 -22.188 -5.633 1 92.12 30 ARG B C 1
ATOM 1325 O O . ARG B 1 30 ? 10.328 -23.266 -5.035 1 92.12 30 ARG B O 1
ATOM 1332 N N . LEU B 1 31 ? 11.297 -21.672 -6.41 1 88.12 31 LEU B N 1
ATOM 1333 C CA . LEU B 1 31 ? 12.523 -22.422 -6.668 1 88.12 31 LEU B CA 1
ATOM 1334 C C . LEU B 1 31 ? 13.633 -22 -5.715 1 88.12 31 LEU B C 1
ATOM 1336 O O . LEU B 1 31 ? 14.586 -22.734 -5.5 1 88.12 31 LEU B O 1
ATOM 1340 N N . ASN B 1 32 ? 13.484 -20.797 -5.238 1 86.5 32 ASN B N 1
ATOM 1341 C CA . ASN B 1 32 ? 14.484 -20.25 -4.336 1 86.5 32 ASN B CA 1
ATOM 1342 C C . ASN B 1 32 ? 13.945 -20.109 -2.916 1 86.5 32 ASN B C 1
ATOM 1344 O O . ASN B 1 32 ? 12.734 -20.062 -2.711 1 86.5 32 ASN B O 1
ATOM 1348 N N . LYS B 1 33 ? 14.82 -20.016 -1.961 1 88.31 33 LYS B N 1
ATOM 1349 C CA . LYS B 1 33 ? 14.414 -19.891 -0.564 1 88.31 33 LYS B CA 1
ATOM 1350 C C . LYS B 1 33 ? 13.648 -18.594 -0.334 1 88.31 33 LYS B C 1
ATOM 1352 O O . LYS B 1 33 ? 13.992 -17.547 -0.899 1 88.31 33 LYS B O 1
ATOM 1357 N N . PRO B 1 34 ? 12.805 -18.719 0.583 1 90.56 34 PRO B N 1
ATOM 1358 C CA . PRO B 1 34 ? 12.211 -19.891 1.253 1 90.56 34 PRO B CA 1
ATOM 1359 C C . PRO B 1 34 ? 11.414 -20.781 0.299 1 90.56 34 PRO B C 1
ATOM 1361 O O . PRO B 1 34 ? 10.648 -20.266 -0.528 1 90.56 34 PRO B O 1
ATOM 1364 N N . LEU B 1 35 ? 11.578 -22 0.407 1 90.44 35 LEU B N 1
ATOM 1365 C CA . LEU B 1 35 ? 10.914 -22.969 -0.463 1 90.44 35 LEU B CA 1
ATOM 1366 C C . LEU B 1 35 ? 9.477 -23.203 -0.022 1 90.44 35 LEU B C 1
ATOM 1368 O O . LEU B 1 35 ? 9.188 -23.234 1.176 1 90.44 35 LEU B O 1
ATOM 1372 N N . GLY B 1 36 ? 8.609 -23.391 -1.06 1 93.81 36 GLY B N 1
ATOM 1373 C CA . GLY B 1 36 ? 7.215 -23.641 -0.74 1 93.81 36 GLY B CA 1
ATOM 1374 C C . GLY B 1 36 ? 6.25 -22.969 -1.695 1 93.81 36 GLY B C 1
ATOM 1375 O O . GLY B 1 36 ? 6.633 -22.578 -2.799 1 93.81 36 GLY B O 1
ATOM 1376 N N . ILE B 1 37 ? 4.984 -22.984 -1.221 1 97.25 37 ILE B N 1
ATOM 1377 C CA . ILE B 1 37 ? 3.916 -22.406 -2.029 1 97.25 37 ILE B CA 1
ATOM 1378 C C . ILE B 1 37 ? 3.75 -20.922 -1.688 1 97.25 37 ILE B C 1
ATOM 1380 O O . ILE B 1 37 ? 3.814 -20.547 -0.517 1 97.25 37 ILE B O 1
ATOM 1384 N N . ALA B 1 38 ? 3.551 -20.156 -2.73 1 97.75 38 ALA B N 1
ATOM 1385 C CA . ALA B 1 38 ? 3.447 -18.719 -2.516 1 97.75 38 ALA B CA 1
ATOM 1386 C C . ALA B 1 38 ? 2.426 -18.094 -3.461 1 97.75 38 ALA B C 1
ATOM 1388 O O . ALA B 1 38 ? 2.104 -18.656 -4.504 1 97.75 38 ALA B O 1
ATOM 1389 N N . ILE B 1 39 ? 1.885 -16.953 -3.033 1 98.62 39 ILE B N 1
ATOM 1390 C CA . ILE B 1 39 ? 1.177 -16.062 -3.947 1 98.62 39 ILE B CA 1
ATOM 1391 C C . ILE B 1 39 ? 2.152 -15.5 -4.977 1 98.62 39 ILE B C 1
ATOM 1393 O O . ILE B 1 39 ? 3.273 -15.117 -4.633 1 98.62 39 ILE B O 1
ATOM 1397 N N . PRO B 1 40 ? 1.81 -15.547 -6.266 1 97.81 40 PRO B N 1
ATOM 1398 C CA . PRO B 1 40 ? 2.717 -14.922 -7.23 1 97.81 40 PRO B CA 1
ATOM 1399 C C . PRO B 1 40 ? 2.945 -13.438 -6.945 1 97.81 40 PRO B C 1
ATOM 1401 O O . PRO B 1 40 ? 2.021 -12.742 -6.52 1 97.81 40 PRO B O 1
ATOM 1404 N N . GLY B 1 41 ? 4.109 -12.977 -7.141 1 97.12 41 GLY B N 1
ATOM 1405 C CA . GLY B 1 41 ? 4.477 -11.594 -6.871 1 97.12 41 GLY B CA 1
ATOM 1406 C C . GLY B 1 41 ? 5.945 -11.312 -7.113 1 97.12 41 GLY B C 1
ATOM 1407 O O . GLY B 1 41 ? 6.664 -12.148 -7.66 1 97.12 41 GLY B O 1
ATOM 1408 N N . GLY B 1 42 ? 6.395 -10.141 -6.754 1 96.69 42 GLY B N 1
ATOM 1409 C CA . GLY B 1 42 ? 7.77 -9.719 -6.945 1 96.69 42 GLY B CA 1
ATOM 1410 C C . GLY B 1 42 ? 8 -8.258 -6.59 1 96.69 42 GLY B C 1
ATOM 1411 O O . GLY B 1 42 ? 7.078 -7.57 -6.145 1 96.69 42 GLY B O 1
ATOM 1412 N N . PHE B 1 43 ? 9.18 -7.836 -6.84 1 98.12 43 PHE B N 1
ATOM 1413 C CA . PHE B 1 43 ? 9.562 -6.48 -6.461 1 98.12 43 PHE B CA 1
ATOM 1414 C C . PHE B 1 43 ? 9.094 -5.473 -7.5 1 98.12 43 PHE B C 1
ATOM 1416 O O . PHE B 1 43 ? 8.977 -5.797 -8.688 1 98.12 43 PHE B O 1
ATOM 1423 N N . VAL B 1 44 ? 8.789 -4.273 -7.023 1 98.81 44 VAL B N 1
ATOM 1424 C CA . VAL B 1 44 ? 8.422 -3.162 -7.895 1 98.81 44 VAL B CA 1
ATOM 1425 C C . VAL B 1 44 ? 9.688 -2.51 -8.453 1 98.81 44 VAL B C 1
ATOM 1427 O O . VAL B 1 44 ? 10.57 -2.109 -7.695 1 98.81 44 VAL B O 1
ATOM 1430 N N . ASP B 1 45 ? 9.797 -2.385 -9.719 1 98.5 45 ASP B N 1
ATOM 1431 C CA . ASP B 1 45 ? 10.953 -1.73 -10.328 1 98.5 45 ASP B CA 1
ATOM 1432 C C . ASP B 1 45 ? 10.836 -0.211 -10.234 1 98.5 45 ASP B C 1
ATOM 1434 O O . ASP B 1 45 ? 9.742 0.344 -10.375 1 98.5 45 ASP B O 1
ATOM 1438 N N . ILE B 1 46 ? 11.984 0.391 -10.055 1 98.56 46 ILE B N 1
ATOM 1439 C CA . ILE B 1 46 ? 12 1.847 -10.148 1 98.56 46 ILE B CA 1
ATOM 1440 C C . ILE B 1 46 ? 11.492 2.279 -11.523 1 98.56 46 ILE B C 1
ATOM 1442 O O . ILE B 1 46 ? 11.891 1.717 -12.547 1 98.56 46 ILE B O 1
ATOM 1446 N N . GLY B 1 47 ? 10.531 3.197 -11.562 1 98.38 47 GLY B N 1
ATOM 1447 C CA . GLY B 1 47 ? 10.008 3.699 -12.82 1 98.38 47 GLY B CA 1
ATOM 1448 C C . GLY B 1 47 ? 8.648 3.119 -13.164 1 98.38 47 GLY B C 1
ATOM 1449 O O . GLY B 1 47 ? 8.023 3.537 -14.141 1 98.38 47 GLY B O 1
ATOM 1450 N N . GLU B 1 48 ? 8.133 2.207 -12.391 1 98.44 48 GLU B N 1
ATOM 1451 C CA . GLU B 1 48 ? 6.801 1.674 -12.672 1 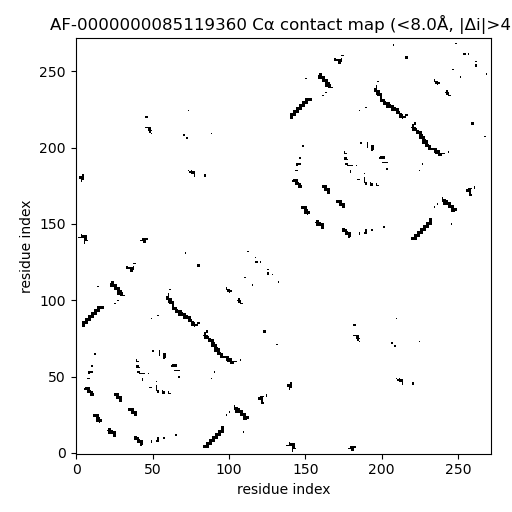98.44 48 GLU B CA 1
ATOM 1452 C C . GLU B 1 48 ? 5.887 1.815 -11.461 1 98.44 48 GLU B C 1
ATOM 1454 O O . GLU B 1 48 ? 6.359 1.963 -10.328 1 98.44 48 GLU B O 1
ATOM 1459 N N . THR B 1 49 ? 4.605 1.797 -11.633 1 98.88 49 THR B N 1
ATOM 1460 C CA . THR B 1 49 ? 3.623 1.812 -10.555 1 98.88 49 THR B CA 1
ATOM 1461 C C . THR B 1 49 ? 3.463 0.421 -9.953 1 98.88 49 THR B C 1
ATOM 1463 O O . THR B 1 49 ? 3.877 -0.574 -10.547 1 98.88 49 THR B O 1
ATOM 1466 N N . VAL B 1 50 ? 2.896 0.384 -8.758 1 98.94 50 VAL B N 1
ATOM 1467 C CA . VAL B 1 50 ? 2.625 -0.913 -8.148 1 98.94 50 VAL B CA 1
ATOM 1468 C C . VAL B 1 50 ? 1.628 -1.69 -9 1 98.94 50 VAL B C 1
ATOM 1470 O O . VAL B 1 50 ? 1.693 -2.92 -9.078 1 98.94 50 VAL B O 1
ATOM 1473 N N . GLU B 1 51 ? 0.722 -1.009 -9.648 1 98.94 51 GLU B N 1
ATOM 1474 C CA . GLU B 1 51 ? -0.247 -1.658 -10.531 1 98.94 51 GLU B CA 1
ATOM 1475 C C . GLU B 1 51 ? 0.441 -2.299 -11.727 1 98.94 51 GLU B C 1
ATOM 1477 O O . GLU B 1 51 ? 0.167 -3.453 -12.07 1 98.94 51 GLU B O 1
ATOM 1482 N N . ASN B 1 52 ? 1.328 -1.569 -12.359 1 98.88 52 ASN B N 1
ATOM 1483 C CA . ASN B 1 52 ? 2.066 -2.121 -13.492 1 98.88 52 ASN B CA 1
ATOM 1484 C C . ASN B 1 52 ? 2.967 -3.275 -13.062 1 98.88 52 ASN B C 1
ATOM 1486 O O . ASN B 1 52 ? 3.156 -4.234 -13.812 1 98.88 52 ASN B O 1
ATOM 1490 N N . ALA B 1 53 ? 3.545 -3.152 -11.891 1 98.81 53 ALA B N 1
ATOM 1491 C CA . ALA B 1 53 ? 4.41 -4.203 -11.367 1 98.81 53 ALA B CA 1
ATOM 1492 C C . ALA B 1 53 ? 3.646 -5.512 -11.203 1 98.81 53 ALA B C 1
ATOM 1494 O O . ALA B 1 53 ? 4.133 -6.578 -11.586 1 98.81 53 ALA B O 1
ATOM 1495 N N . VAL B 1 54 ? 2.404 -5.43 -10.602 1 98.81 54 VAL B N 1
ATOM 1496 C CA . VAL B 1 54 ? 1.658 -6.664 -10.375 1 98.81 54 VAL B CA 1
ATOM 1497 C C . V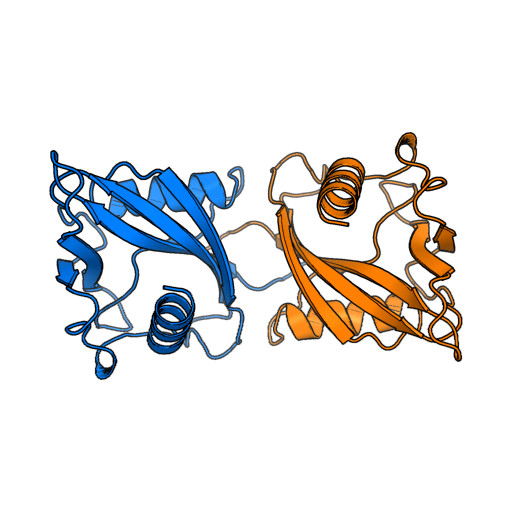AL B 1 54 ? 1.255 -7.277 -11.711 1 98.81 54 VAL B C 1
ATOM 1499 O O . VAL B 1 54 ? 1.316 -8.492 -11.891 1 98.81 54 VAL B O 1
ATOM 1502 N N . ILE B 1 55 ? 0.863 -6.438 -12.648 1 98.81 55 ILE B N 1
ATOM 1503 C CA . ILE B 1 55 ? 0.506 -6.922 -13.977 1 98.81 55 ILE B CA 1
ATOM 1504 C C . ILE B 1 55 ? 1.706 -7.617 -14.617 1 98.81 55 ILE B C 1
ATOM 1506 O O . ILE B 1 55 ? 1.584 -8.734 -15.133 1 98.81 55 ILE B O 1
ATOM 1510 N N . ARG B 1 56 ? 2.891 -7.016 -14.547 1 98.38 56 ARG B N 1
ATOM 1511 C CA . ARG B 1 56 ? 4.113 -7.574 -15.109 1 98.38 56 ARG B CA 1
ATOM 1512 C C . ARG B 1 56 ? 4.484 -8.891 -14.43 1 98.38 56 ARG B C 1
ATOM 1514 O O . ARG B 1 56 ? 4.734 -9.891 -15.102 1 98.38 56 ARG B O 1
ATOM 1521 N N . GLU B 1 57 ? 4.488 -8.914 -13.102 1 97.25 57 GLU B N 1
ATOM 1522 C CA . GLU B 1 57 ? 4.906 -10.078 -12.336 1 97.25 57 GLU B CA 1
ATOM 1523 C C . GLU B 1 57 ? 3.975 -11.266 -12.586 1 97.25 57 GLU B C 1
ATOM 1525 O O . GLU B 1 57 ? 4.426 -12.414 -12.664 1 97.25 57 GLU B O 1
ATOM 1530 N N . MET B 1 58 ? 2.635 -11.016 -12.641 1 97.44 58 MET B N 1
ATOM 1531 C CA . MET B 1 58 ? 1.688 -12.102 -12.906 1 97.44 58 MET B CA 1
ATOM 1532 C C . MET B 1 58 ? 1.929 -12.711 -14.281 1 97.44 58 MET B C 1
ATOM 1534 O O . MET B 1 58 ? 1.9 -13.938 -14.438 1 97.44 58 MET B O 1
ATOM 1538 N N . LYS B 1 59 ? 2.176 -11.82 -15.234 1 97.38 59 LYS B N 1
ATOM 1539 C CA . LYS B 1 59 ? 2.486 -12.312 -16.578 1 97.38 59 LYS B CA 1
ATOM 1540 C C . LYS B 1 59 ? 3.775 -13.133 -16.578 1 97.38 59 LYS B C 1
ATOM 1542 O O . LYS B 1 59 ? 3.82 -14.227 -17.141 1 97.38 59 LYS B O 1
ATOM 1547 N N . GLU B 1 60 ? 4.824 -12.633 -15.953 1 96.25 60 GLU B N 1
ATOM 1548 C CA . GLU B 1 60 ? 6.141 -13.266 -15.938 1 96.25 60 GLU B CA 1
ATOM 1549 C C . GLU B 1 60 ? 6.098 -14.609 -15.227 1 96.25 60 GLU B C 1
ATOM 1551 O O . GLU B 1 60 ? 6.742 -15.57 -15.664 1 96.25 60 GLU B O 1
ATOM 1556 N N . GLU B 1 61 ? 5.301 -14.727 -14.148 1 96.06 61 GLU B N 1
ATOM 1557 C CA . GLU B 1 61 ? 5.379 -15.922 -13.312 1 96.06 61 GLU B CA 1
ATOM 1558 C C . GLU B 1 61 ? 4.297 -16.938 -13.688 1 96.06 61 GLU B C 1
ATOM 1560 O O . GLU B 1 61 ? 4.449 -18.125 -13.445 1 96.06 61 GLU B O 1
ATOM 1565 N N . THR B 1 62 ? 3.141 -16.5 -14.305 1 97.25 62 THR B N 1
ATOM 1566 C CA . THR B 1 62 ? 2.016 -17.406 -14.5 1 97.25 62 THR B CA 1
ATOM 1567 C C . THR B 1 62 ? 1.561 -17.406 -15.961 1 97.25 62 THR B C 1
ATOM 1569 O O . THR B 1 62 ? 0.686 -18.172 -16.344 1 97.25 62 THR B O 1
ATOM 1572 N N . SER B 1 63 ? 2.061 -16.516 -16.797 1 97.31 63 SER B N 1
ATOM 1573 C CA . SER B 1 63 ? 1.718 -16.344 -18.203 1 97.31 63 SER B CA 1
ATOM 1574 C C . SER B 1 63 ? 0.302 -15.805 -18.359 1 97.31 63 SER B C 1
ATOM 1576 O O . SER B 1 63 ? -0.281 -15.891 -19.438 1 97.31 63 SER B O 1
ATOM 1578 N N . LEU B 1 64 ? -0.274 -15.289 -17.297 1 97.88 64 LEU B N 1
ATOM 1579 C CA . LEU B 1 64 ? -1.649 -14.812 -17.359 1 97.88 64 LEU B CA 1
ATOM 1580 C C . LEU B 1 64 ? -1.688 -13.297 -17.531 1 97.88 64 LEU B C 1
ATOM 1582 O O . LEU B 1 64 ? -0.889 -12.578 -16.922 1 97.88 64 LEU B O 1
ATOM 1586 N N . ASP B 1 65 ? -2.555 -12.844 -18.422 1 98.38 65 ASP B N 1
ATOM 1587 C CA . ASP B 1 65 ? -2.973 -11.445 -18.422 1 98.38 65 ASP B CA 1
ATOM 1588 C C . ASP B 1 65 ? -4.051 -11.195 -17.359 1 98.38 65 ASP B C 1
ATOM 1590 O O . ASP B 1 65 ? -5.113 -11.82 -17.406 1 98.38 65 ASP B O 1
ATOM 1594 N N . ILE B 1 66 ? -3.756 -10.227 -16.484 1 98.81 66 ILE B N 1
ATOM 1595 C CA . ILE B 1 66 ? -4.711 -10.047 -15.398 1 98.81 66 ILE B CA 1
ATOM 1596 C C . ILE B 1 66 ? -5.355 -8.672 -15.5 1 98.81 66 ILE B C 1
ATOM 1598 O O . ILE B 1 66 ? -4.828 -7.777 -16.156 1 98.81 66 ILE B O 1
ATOM 1602 N N . THR B 1 67 ? -6.539 -8.539 -14.898 1 98.75 67 THR B N 1
ATOM 1603 C CA . THR B 1 67 ? -7.148 -7.27 -14.531 1 98.75 67 THR B CA 1
ATOM 1604 C C . THR B 1 67 ? -7.199 -7.113 -13.016 1 98.75 67 THR B C 1
ATOM 1606 O O . THR B 1 67 ? -7.523 -8.062 -12.297 1 98.75 67 THR B O 1
ATOM 1609 N N . ILE B 1 68 ? -6.836 -5.953 -12.57 1 98.88 68 ILE B N 1
ATOM 1610 C CA . ILE B 1 68 ? -6.871 -5.688 -11.141 1 98.88 68 ILE B CA 1
ATOM 1611 C C . ILE B 1 68 ? -8.305 -5.41 -10.695 1 98.88 68 ILE B C 1
ATOM 1613 O O . ILE B 1 68 ? -8.977 -4.543 -11.258 1 98.88 68 ILE B O 1
ATOM 1617 N N . GLU B 1 69 ? -8.758 -6.129 -9.695 1 98.75 69 GLU B N 1
ATOM 1618 C CA . GLU B 1 69 ? -10.109 -5.922 -9.188 1 98.75 69 GLU B CA 1
ATOM 1619 C C . GLU B 1 69 ? -10.109 -4.996 -7.973 1 98.75 69 GLU B C 1
ATOM 1621 O O . GLU B 1 69 ? -10.984 -4.137 -7.844 1 98.75 69 GLU B O 1
ATOM 1626 N N . SER B 1 70 ? -9.203 -5.199 -7.094 1 98.56 70 SER B N 1
ATOM 1627 C CA . SER B 1 70 ? -9.211 -4.395 -5.875 1 98.56 70 SER B CA 1
ATOM 1628 C C . SER B 1 70 ? -7.883 -4.496 -5.137 1 98.56 70 SER B C 1
ATOM 1630 O O . SER B 1 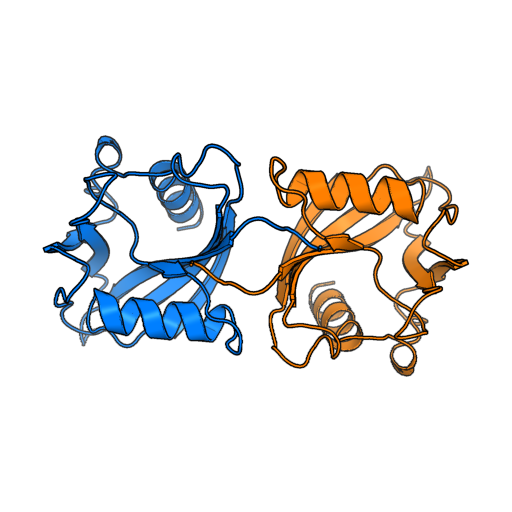70 ? -7.105 -5.422 -5.375 1 98.56 70 SER B O 1
ATOM 1632 N N . LEU B 1 71 ? -7.602 -3.494 -4.367 1 98.81 71 LEU B N 1
ATOM 1633 C CA . LEU B 1 71 ? -6.527 -3.52 -3.385 1 98.81 71 LEU B CA 1
ATOM 1634 C C . LEU B 1 71 ? -6.965 -4.246 -2.117 1 98.81 71 LEU B C 1
ATOM 1636 O O . LEU B 1 71 ? -7.883 -3.799 -1.427 1 98.81 71 LEU B O 1
ATOM 1640 N N . LEU B 1 72 ? -6.332 -5.41 -1.819 1 98.75 72 LEU B N 1
ATOM 1641 C CA . LEU B 1 72 ? -6.672 -6.152 -0.611 1 98.75 72 LEU B CA 1
ATOM 1642 C C . LEU B 1 72 ? -6.086 -5.48 0.625 1 98.75 72 LEU B C 1
ATOM 1644 O O . LEU B 1 72 ? -6.766 -5.344 1.646 1 98.75 72 LEU B O 1
ATOM 1648 N N . GLY B 1 73 ? -4.805 -5.102 0.515 1 98.69 73 GLY B N 1
ATOM 1649 C CA . GLY B 1 73 ? -4.125 -4.469 1.636 1 98.69 73 GLY B CA 1
ATOM 1650 C C . GLY B 1 73 ? -2.627 -4.34 1.432 1 98.69 73 GLY B C 1
ATOM 1651 O O . GLY B 1 73 ? -2.111 -4.66 0.358 1 98.69 73 GLY B O 1
ATOM 1652 N N . VAL B 1 74 ? -1.97 -3.756 2.402 1 98.94 74 VAL B N 1
ATOM 1653 C CA . VAL B 1 74 ? -0.515 -3.668 2.453 1 98.94 74 VAL B CA 1
ATOM 1654 C C . VAL B 1 74 ? 0.009 -4.438 3.662 1 98.94 74 VAL B C 1
ATOM 1656 O O . VAL B 1 74 ? -0.432 -4.211 4.793 1 98.94 74 VAL B O 1
ATOM 1659 N N . TYR B 1 75 ? 0.896 -5.352 3.416 1 98.94 75 TYR B N 1
ATOM 1660 C CA . TYR B 1 75 ? 1.487 -6.191 4.449 1 98.94 75 TYR B CA 1
ATOM 1661 C C . TYR B 1 75 ? 2.973 -5.895 4.613 1 98.94 75 TYR B C 1
ATOM 1663 O O . TYR B 1 75 ? 3.76 -6.109 3.688 1 98.94 75 TYR B O 1
ATOM 1671 N N . SER B 1 76 ? 3.361 -5.418 5.832 1 98.88 76 SER B N 1
ATOM 1672 C CA . SER B 1 76 ? 4.688 -4.816 5.938 1 98.88 76 SER B CA 1
ATOM 1673 C C . SER B 1 76 ? 5.383 -5.23 7.23 1 98.88 76 SER B C 1
ATOM 1675 O O . SER B 1 76 ? 6.293 -4.547 7.699 1 98.88 76 SER B O 1
ATOM 1677 N N . ASP B 1 77 ? 4.906 -6.32 7.879 1 98.62 77 ASP B N 1
ATOM 1678 C CA . ASP B 1 77 ? 5.621 -6.816 9.055 1 98.62 77 ASP B CA 1
ATOM 1679 C C . ASP B 1 77 ? 7.082 -7.109 8.727 1 98.62 77 ASP B C 1
ATOM 1681 O O . ASP B 1 77 ? 7.375 -7.832 7.773 1 98.62 77 ASP B O 1
ATOM 1685 N N . PRO B 1 78 ? 8.016 -6.539 9.531 1 98.31 78 PRO B N 1
ATOM 1686 C CA . PRO B 1 78 ? 9.43 -6.766 9.242 1 98.31 78 PRO B CA 1
ATOM 1687 C C . PRO B 1 78 ? 9.805 -8.25 9.234 1 98.31 78 PRO B C 1
ATOM 1689 O O . PRO B 1 78 ? 10.773 -8.641 8.578 1 98.31 78 PRO B O 1
ATOM 1692 N N . ALA B 1 79 ? 9.031 -9.078 9.867 1 97.31 79 ALA B N 1
ATOM 1693 C CA . ALA B 1 79 ? 9.375 -10.484 10.008 1 97.31 79 ALA B CA 1
ATOM 1694 C C . ALA B 1 79 ? 8.727 -11.328 8.906 1 97.31 79 ALA B C 1
ATOM 1696 O O . ALA B 1 79 ? 8.922 -12.539 8.852 1 97.31 79 ALA B O 1
ATOM 1697 N N . ARG B 1 80 ? 7.973 -10.688 8.031 1 97.19 80 ARG B N 1
ATOM 1698 C CA . ARG B 1 80 ? 7.23 -11.461 7.043 1 97.19 80 ARG B CA 1
ATOM 1699 C C . ARG B 1 80 ? 8.172 -12.18 6.082 1 97.19 80 ARG B C 1
ATOM 1701 O O . ARG B 1 80 ? 7.82 -13.203 5.504 1 97.19 80 ARG B O 1
ATOM 1708 N N . ASP B 1 81 ? 9.266 -11.562 5.805 1 94.06 81 ASP B N 1
ATOM 1709 C CA . ASP B 1 81 ? 10.336 -12.102 4.977 1 94.06 81 ASP B CA 1
ATOM 1710 C C . ASP B 1 81 ? 11.664 -12.109 5.73 1 94.06 81 ASP B C 1
ATOM 1712 O O . ASP B 1 81 ? 12.203 -11.047 6.062 1 94.06 81 ASP B O 1
ATOM 1716 N N . GLU B 1 82 ? 12.211 -13.242 5.934 1 92.19 82 GLU B N 1
ATOM 1717 C CA . GLU B 1 82 ? 13.406 -13.391 6.75 1 92.19 82 GLU B CA 1
ATOM 1718 C C . GLU B 1 82 ? 14.625 -12.797 6.047 1 92.19 82 GLU B C 1
ATOM 1720 O O . GLU B 1 82 ? 15.656 -12.547 6.684 1 92.19 82 GLU B O 1
ATOM 1725 N N . ARG B 1 83 ? 14.555 -12.672 4.793 1 91.94 83 ARG B N 1
ATOM 1726 C CA . ARG B 1 83 ? 15.688 -12.18 4.016 1 91.94 83 ARG B CA 1
ATOM 1727 C C . ARG B 1 83 ? 15.906 -10.688 4.238 1 91.94 83 ARG B C 1
ATOM 1729 O O . ARG B 1 83 ? 17.031 -10.25 4.488 1 91.94 83 ARG B O 1
ATOM 1736 N N . PHE B 1 84 ? 14.875 -9.875 4.105 1 94.75 84 PHE B N 1
ATOM 1737 C CA . PHE B 1 84 ? 14.891 -8.43 4.293 1 94.75 84 PHE B CA 1
ATOM 1738 C C . PHE B 1 84 ? 13.484 -7.906 4.57 1 94.75 84 PHE B C 1
ATOM 1740 O O . PHE B 1 84 ? 12.5 -8.602 4.316 1 94.75 84 PHE B O 1
ATOM 1747 N N . HIS B 1 85 ? 13.438 -6.727 5.109 1 98.06 85 HIS B N 1
ATOM 1748 C CA . HIS B 1 85 ? 12.156 -6.078 5.348 1 98.06 85 HIS B CA 1
ATOM 1749 C C . HIS B 1 85 ? 11.492 -5.672 4.035 1 98.06 85 HIS B C 1
ATOM 1751 O O . HIS B 1 85 ? 11.984 -4.785 3.334 1 98.06 85 HIS B O 1
ATOM 1757 N N . THR B 1 86 ? 10.43 -6.359 3.729 1 98.31 86 THR B N 1
ATOM 1758 C CA . THR B 1 86 ? 9.664 -6.109 2.512 1 98.31 86 THR B CA 1
ATOM 1759 C C . THR B 1 86 ? 8.219 -5.742 2.846 1 98.31 86 THR B C 1
ATOM 1761 O O . THR B 1 86 ? 7.609 -6.344 3.732 1 98.31 86 THR B O 1
ATOM 1764 N N . ALA B 1 87 ? 7.707 -4.691 2.277 1 98.88 87 ALA B N 1
ATOM 1765 C CA . ALA B 1 87 ? 6.277 -4.402 2.275 1 98.88 87 ALA B CA 1
ATOM 1766 C C . ALA B 1 87 ? 5.633 -4.836 0.962 1 98.88 87 ALA B C 1
ATOM 1768 O O . ALA B 1 87 ? 6.129 -4.512 -0.119 1 98.88 87 ALA B O 1
ATOM 1769 N N . SER B 1 88 ? 4.547 -5.562 1.017 1 98.88 88 SER B N 1
ATOM 1770 C CA . SER B 1 88 ? 3.875 -6.035 -0.19 1 98.88 88 SER B CA 1
ATOM 1771 C C . SER B 1 88 ? 2.5 -5.395 -0.347 1 98.88 88 SER B C 1
ATOM 1773 O O . SER B 1 88 ? 1.681 -5.434 0.573 1 98.88 88 SER B O 1
ATOM 1775 N N . VAL B 1 89 ? 2.281 -4.734 -1.427 1 98.94 89 VAL B N 1
ATOM 1776 C CA . VAL B 1 89 ? 0.946 -4.32 -1.849 1 98.94 89 VAL B CA 1
ATOM 1777 C C . VAL B 1 89 ? 0.232 -5.488 -2.525 1 98.94 89 VAL B C 1
ATOM 1779 O O . VAL B 1 89 ? 0.696 -6 -3.549 1 98.94 89 VAL B O 1
ATOM 1782 N N . VAL B 1 90 ? -0.883 -5.883 -1.983 1 98.94 90 VAL B N 1
ATOM 1783 C CA . VAL B 1 90 ? -1.539 -7.094 -2.461 1 98.94 90 VAL B CA 1
ATOM 1784 C C . VAL B 1 90 ? -2.834 -6.734 -3.182 1 98.94 90 VAL B C 1
ATOM 1786 O O . VAL B 1 90 ? -3.682 -6.023 -2.633 1 98.94 90 VAL B O 1
ATOM 1789 N N . TYR B 1 91 ? -2.975 -7.242 -4.371 1 98.94 91 TYR B N 1
ATOM 1790 C CA . TYR B 1 91 ? -4.16 -7 -5.184 1 98.94 91 TYR B CA 1
ATOM 1791 C C . TYR B 1 91 ? -4.934 -8.297 -5.418 1 98.94 91 TYR B C 1
ATOM 1793 O O . TYR B 1 91 ? -4.34 -9.367 -5.539 1 98.94 91 TYR B O 1
ATOM 1801 N N . VAL B 1 92 ? -6.223 -8.148 -5.473 1 98.94 92 VAL B N 1
ATOM 1802 C CA . VAL B 1 92 ? -7.078 -9.188 -6.031 1 98.94 92 VAL B CA 1
ATOM 1803 C C . VAL B 1 92 ? -7.238 -8.977 -7.535 1 98.94 92 VAL B C 1
ATOM 1805 O O . VAL B 1 92 ? -7.535 -7.867 -7.98 1 98.94 92 VAL B O 1
ATOM 1808 N N . CYS B 1 93 ? -6.984 -10.008 -8.25 1 98.88 93 CYS B N 1
ATOM 1809 C CA . CYS B 1 93 ? -6.965 -9.914 -9.703 1 98.88 93 CYS B CA 1
ATOM 1810 C C . CYS B 1 93 ? -7.875 -10.969 -10.328 1 98.88 93 CYS B C 1
ATOM 1812 O O . CYS B 1 93 ? -8.234 -11.953 -9.672 1 98.88 93 CYS B O 1
ATOM 1814 N N . LYS B 1 94 ? -8.18 -10.703 -11.523 1 98.81 94 LYS B N 1
ATOM 1815 C CA . LYS B 1 94 ? -8.977 -11.625 -12.336 1 98.81 94 LYS B CA 1
ATOM 1816 C C . LYS B 1 94 ? -8.227 -12.023 -13.602 1 98.81 94 LYS B C 1
ATOM 1818 O O . LYS B 1 94 ? -7.566 -11.195 -14.227 1 98.81 94 LYS B O 1
ATOM 1823 N N . ALA B 1 95 ? -8.328 -13.227 -13.961 1 98.81 95 ALA B N 1
ATOM 1824 C CA . ALA B 1 95 ? -7.715 -13.703 -15.203 1 98.81 95 ALA B CA 1
ATOM 1825 C C . ALA B 1 95 ? -8.531 -14.836 -15.812 1 98.81 95 ALA B C 1
ATOM 1827 O O . ALA B 1 95 ? -9.398 -15.414 -15.156 1 98.81 95 ALA B O 1
ATOM 1828 N N . TYR B 1 96 ? -8.297 -15.078 -17.031 1 98.31 96 TYR B N 1
ATOM 1829 C CA . TYR B 1 96 ? -8.859 -16.188 -17.781 1 98.31 96 TYR B CA 1
ATOM 1830 C C . TYR B 1 96 ? -7.758 -17.078 -18.359 1 98.31 96 TYR B C 1
ATOM 1832 O O . TYR B 1 96 ? -6.609 -16.641 -18.484 1 98.31 96 TYR B O 1
ATOM 1840 N N . GLY B 1 97 ? -8.148 -18.297 -18.625 1 94.56 97 GLY B N 1
ATOM 1841 C CA . GLY B 1 97 ? -7.227 -19.172 -19.328 1 94.56 97 GLY B CA 1
ATOM 1842 C C . GLY B 1 97 ? -6.523 -20.156 -18.422 1 94.56 97 GLY B C 1
ATOM 1843 O O . GLY B 1 97 ? -7.086 -20.594 -17.422 1 94.56 97 GLY B O 1
ATOM 1844 N N . GLU B 1 98 ? -5.309 -20.688 -18.922 1 94.69 98 GLU B N 1
ATOM 1845 C CA . GLU B 1 98 ? -4.523 -21.672 -18.203 1 94.69 98 GLU B CA 1
ATOM 1846 C C . GLU B 1 98 ? -3.158 -21.125 -17.797 1 94.69 98 GLU B C 1
ATOM 1848 O O . GLU B 1 98 ? -2.357 -20.75 -18.656 1 94.69 98 GLU B O 1
ATOM 1853 N N . PRO B 1 99 ? -2.951 -21.109 -16.5 1 96.88 99 PRO B N 1
ATOM 1854 C CA . PRO B 1 99 ? -1.635 -20.609 -16.094 1 96.88 99 PRO B CA 1
ATOM 1855 C C . PRO B 1 99 ? -0.5 -21.547 -16.484 1 96.88 99 PRO B C 1
ATOM 1857 O O . PRO B 1 99 ? -0.667 -22.766 -16.453 1 96.88 99 PRO B O 1
ATOM 1860 N N . ILE B 1 100 ? 0.642 -21.031 -16.828 1 94.94 100 ILE B N 1
ATOM 1861 C CA . ILE B 1 100 ? 1.868 -21.75 -17.141 1 94.94 100 ILE B CA 1
ATOM 1862 C C . ILE B 1 100 ? 3.039 -21.141 -16.375 1 94.94 100 ILE B C 1
ATOM 1864 O O . ILE B 1 100 ? 3.271 -19.938 -16.422 1 94.94 100 ILE B O 1
ATOM 1868 N N . ALA B 1 101 ? 3.682 -22.031 -15.688 1 91.31 101 ALA B N 1
ATOM 1869 C CA . ALA B 1 101 ? 4.824 -21.578 -14.906 1 91.31 101 ALA B CA 1
ATOM 1870 C C . ALA B 1 101 ? 5.957 -21.109 -15.82 1 91.31 101 ALA B C 1
ATOM 1872 O O . ALA B 1 101 ? 6.223 -21.734 -16.859 1 91.31 101 ALA B O 1
ATOM 1873 N N . GLN B 1 102 ? 6.59 -20.125 -15.383 1 83.38 102 GLN B N 1
ATOM 1874 C CA . GLN B 1 102 ? 7.758 -19.625 -16.109 1 83.38 102 GLN B CA 1
ATOM 1875 C C . GLN B 1 102 ? 8.961 -19.5 -15.18 1 83.38 102 GLN B C 1
ATOM 1877 O O . GLN B 1 102 ? 9.062 -20.219 -14.18 1 83.38 102 GLN B O 1
ATOM 1882 N N . ASP B 1 103 ? 9.969 -18.844 -15.406 1 70.56 103 ASP B N 1
ATOM 1883 C CA . ASP B 1 103 ? 11.359 -18.766 -14.953 1 70.56 103 ASP B CA 1
ATOM 1884 C C . ASP B 1 103 ? 11.453 -18.969 -13.438 1 70.56 103 ASP B C 1
ATOM 1886 O O . ASP B 1 103 ? 12.094 -19.922 -12.977 1 70.56 103 ASP B O 1
ATOM 1890 N N . ASP B 1 104 ? 10.961 -18.109 -12.672 1 69.56 104 ASP B N 1
ATOM 1891 C CA . ASP B 1 104 ? 11.289 -18.125 -11.25 1 69.56 104 ASP B CA 1
ATOM 1892 C C . ASP B 1 104 ? 10.273 -18.938 -10.453 1 69.56 104 ASP B C 1
ATOM 1894 O O . ASP B 1 104 ? 10.352 -19.016 -9.227 1 69.56 104 ASP B O 1
ATOM 1898 N N . ALA B 1 105 ? 9.422 -19.594 -11.203 1 72.94 105 ALA B N 1
ATOM 1899 C CA . ALA B 1 105 ? 8.422 -20.469 -10.594 1 72.94 105 ALA B CA 1
ATOM 1900 C C . ALA B 1 105 ? 8.602 -21.906 -11.055 1 72.94 105 ALA B C 1
ATOM 1902 O O . ALA B 1 105 ? 8.656 -22.172 -12.25 1 72.94 105 ALA B O 1
ATOM 1903 N N . LYS B 1 106 ? 8.773 -22.797 -10.102 1 79.12 106 LYS B N 1
ATOM 1904 C CA . LYS B 1 106 ? 8.914 -24.203 -10.422 1 79.12 106 LYS B CA 1
ATOM 1905 C C . LYS B 1 106 ? 7.633 -24.766 -11.039 1 79.12 106 LYS B C 1
ATOM 1907 O O . LYS B 1 106 ? 7.676 -25.469 -12.047 1 79.12 106 LYS B O 1
ATOM 1912 N N . GLU B 1 107 ? 6.59 -24.422 -10.336 1 93.5 107 GLU B N 1
ATOM 1913 C CA . GLU B 1 107 ? 5.273 -24.891 -10.75 1 93.5 107 GLU B CA 1
ATOM 1914 C C . GLU B 1 107 ? 4.195 -23.859 -10.461 1 93.5 107 GLU B C 1
ATOM 1916 O O . GLU B 1 107 ? 4.41 -22.938 -9.664 1 93.5 107 GLU B O 1
ATOM 1921 N N . VAL B 1 108 ? 3.107 -24 -11.133 1 97.06 108 VAL B N 1
ATOM 1922 C CA . VAL B 1 108 ? 1.932 -23.172 -10.914 1 97.06 108 VAL B CA 1
ATOM 1923 C C . VAL B 1 108 ? 0.713 -24.062 -10.648 1 97.06 108 VAL B C 1
ATOM 1925 O O . VAL B 1 108 ? 0.534 -25.078 -11.305 1 97.06 108 VAL B O 1
ATOM 1928 N N . TYR B 1 109 ? -0.071 -23.672 -9.672 1 97.12 109 TYR B N 1
ATOM 1929 C CA . TYR B 1 109 ? -1.232 -24.453 -9.25 1 97.12 109 TYR B CA 1
ATOM 1930 C C . TYR B 1 109 ? -2.488 -23.578 -9.234 1 97.12 109 TYR B C 1
ATOM 1932 O O . TYR B 1 109 ? -2.414 -22.375 -8.992 1 97.12 109 TYR B O 1
ATOM 1940 N N . VAL B 1 110 ? -3.582 -24.25 -9.5 1 98.38 110 VAL B N 1
ATOM 1941 C CA . VAL B 1 110 ? -4.895 -23.641 -9.289 1 98.38 110 VAL B CA 1
ATOM 1942 C C . VAL B 1 110 ? -5.613 -24.359 -8.148 1 98.38 110 VAL B C 1
ATOM 1944 O O . VAL B 1 110 ? -5.824 -25.578 -8.203 1 98.38 110 VAL B O 1
ATOM 1947 N N . TYR B 1 111 ? -5.961 -23.609 -7.125 1 98.44 111 TYR B N 1
ATOM 1948 C CA . TYR B 1 111 ? -6.617 -24.188 -5.961 1 98.44 111 TYR B CA 1
ATOM 1949 C C . TYR B 1 111 ? -8.031 -23.641 -5.797 1 98.44 111 TYR B C 1
ATOM 1951 O O . TYR B 1 111 ? -8.242 -22.422 -5.867 1 98.44 111 TYR B O 1
ATOM 1959 N N . LYS B 1 112 ? -8.938 -24.594 -5.562 1 98.12 112 LYS B N 1
ATOM 1960 C CA . LYS B 1 112 ? -10.227 -24.141 -5.043 1 98.12 112 LYS B CA 1
ATOM 1961 C C . LYS B 1 112 ? -10.07 -23.5 -3.67 1 98.12 112 LYS B C 1
ATOM 1963 O O . LYS B 1 112 ? -9.117 -23.797 -2.943 1 98.12 112 LYS B O 1
ATOM 1968 N N . LEU B 1 113 ? -11.016 -22.656 -3.326 1 98 113 LEU B N 1
ATOM 1969 C CA . LEU B 1 113 ? -10.883 -21.859 -2.111 1 98 113 LEU B CA 1
ATOM 1970 C C . LEU B 1 113 ? -10.805 -22.766 -0.88 1 98 113 LEU B C 1
ATOM 1972 O O . LEU B 1 113 ? -10.133 -22.422 0.098 1 98 113 LEU B O 1
ATOM 1976 N N . ASP B 1 114 ? -11.43 -23.891 -0.906 1 97.06 114 ASP B N 1
ATOM 1977 C CA . ASP B 1 114 ? -11.477 -24.781 0.25 1 97.06 114 ASP B CA 1
ATOM 1978 C C . ASP B 1 114 ? -10.328 -25.797 0.216 1 97.06 114 ASP B C 1
ATOM 1980 O O . ASP B 1 114 ? -10.203 -26.625 1.11 1 97.06 114 ASP B O 1
ATOM 1984 N N . GLU B 1 115 ? -9.414 -25.672 -0.717 1 98 115 GLU B N 1
ATOM 1985 C CA . GLU B 1 115 ? -8.352 -26.656 -0.886 1 98 115 GLU B CA 1
ATOM 1986 C C . GLU B 1 115 ? -6.973 -26.016 -0.779 1 98 115 GLU B C 1
ATOM 1988 O O . GLU B 1 115 ? -5.953 -26.656 -1.009 1 98 115 GLU B O 1
ATOM 1993 N N . ILE B 1 116 ? -6.941 -24.781 -0.539 1 97.94 116 ILE B N 1
ATOM 1994 C CA . ILE B 1 116 ? -5.68 -24.047 -0.47 1 97.94 116 ILE B CA 1
ATOM 1995 C C . ILE B 1 116 ? -4.805 -24.641 0.637 1 97.94 116 ILE B C 1
ATOM 1997 O O . ILE B 1 116 ? -5.25 -24.781 1.778 1 97.94 116 ILE B O 1
ATOM 2001 N N . PRO B 1 117 ? -3.617 -25 0.399 1 97.5 117 PRO B N 1
ATOM 2002 C CA . PRO B 1 117 ? -2.723 -25.562 1.414 1 97.5 117 PRO B CA 1
ATOM 2003 C C . PRO B 1 117 ? -2.129 -24.5 2.332 1 97.5 117 PRO B C 1
ATOM 2005 O O . PRO B 1 117 ? -0.929 -24.219 2.264 1 97.5 117 PRO B O 1
ATOM 2008 N N . LEU B 1 118 ? -2.85 -24.031 3.23 1 97.5 118 LEU B N 1
ATOM 2009 C CA . LEU B 1 118 ? -2.496 -22.906 4.074 1 97.5 118 LEU B CA 1
ATOM 2010 C C . LEU B 1 118 ? -1.196 -23.172 4.828 1 97.5 118 LEU B C 1
ATOM 2012 O O . LEU B 1 118 ? -0.38 -22.266 5.004 1 97.5 118 LEU B O 1
ATOM 2016 N N . GLU B 1 119 ? -0.98 -24.344 5.215 1 96.19 119 GLU B N 1
ATOM 2017 C CA . GLU B 1 119 ? 0.167 -24.688 6.047 1 96.19 119 GLU B CA 1
ATOM 2018 C C . GLU B 1 119 ? 1.452 -24.734 5.227 1 96.19 119 GLU B C 1
ATOM 2020 O O . GLU B 1 119 ? 2.551 -24.75 5.785 1 96.19 119 GLU B O 1
ATOM 2025 N N . LYS B 1 120 ? 1.358 -24.766 3.932 1 96.44 120 LYS B N 1
ATOM 2026 C CA . LYS B 1 120 ? 2.523 -24.859 3.059 1 96.44 120 LYS B CA 1
ATOM 2027 C C . LYS B 1 120 ? 2.93 -23.484 2.529 1 96.44 120 LYS B C 1
ATOM 2029 O O . LYS B 1 120 ? 3.953 -23.359 1.854 1 96.44 120 LYS B O 1
ATOM 2034 N N . LEU B 1 121 ? 2.145 -22.547 2.801 1 98 121 LEU B N 1
ATOM 2035 C CA . LEU B 1 121 ? 2.41 -21.203 2.285 1 98 121 LEU B CA 1
ATOM 2036 C C . LEU B 1 121 ? 3.615 -20.578 2.984 1 98 121 LEU B C 1
ATOM 2038 O O . LEU B 1 121 ? 3.779 -20.734 4.199 1 98 121 LEU B O 1
ATOM 2042 N N . VAL B 1 122 ? 4.465 -19.938 2.236 1 96.94 122 VAL B N 1
ATOM 2043 C CA . VAL B 1 122 ? 5.637 -19.266 2.777 1 96.94 122 VAL B CA 1
ATOM 2044 C C . VAL B 1 122 ? 5.328 -17.797 3 1 96.94 122 VAL B C 1
ATOM 2046 O O . VAL B 1 122 ? 4.297 -17.297 2.545 1 96.94 122 VAL B O 1
ATOM 2049 N N . PHE B 1 123 ? 6.262 -17.094 3.74 1 97.19 123 PHE B N 1
ATOM 2050 C CA . PHE B 1 123 ? 6.07 -15.688 4.098 1 97.19 123 PHE B CA 1
ATOM 2051 C C . PHE B 1 123 ? 4.828 -15.516 4.965 1 97.19 123 PHE B C 1
ATOM 2053 O O . PHE B 1 123 ? 4.586 -16.312 5.879 1 97.19 123 PHE B O 1
ATOM 2060 N N . ASP B 1 124 ? 4.145 -14.422 4.797 1 98.44 124 ASP B N 1
ATOM 2061 C CA . ASP B 1 124 ? 2.893 -14.195 5.512 1 98.44 124 ASP B CA 1
ATOM 2062 C C . ASP B 1 124 ? 1.688 -14.484 4.621 1 98.44 124 ASP B C 1
ATOM 2064 O O . ASP B 1 124 ? 0.615 -13.906 4.812 1 98.44 124 ASP B O 1
ATOM 2068 N N . HIS B 1 125 ? 1.896 -15.328 3.639 1 98.75 125 HIS B N 1
ATOM 2069 C CA . HIS B 1 125 ? 0.877 -15.531 2.617 1 98.75 125 HIS B CA 1
ATOM 2070 C C . HIS B 1 125 ? -0.337 -16.266 3.189 1 98.75 125 HIS B C 1
ATOM 2072 O O . HIS B 1 125 ? -1.454 -16.094 2.693 1 98.75 125 HIS B O 1
ATOM 2078 N N . LYS B 1 126 ? -0.092 -17.047 4.262 1 98.5 126 LYS B N 1
ATOM 2079 C CA . LYS B 1 126 ? -1.247 -17.625 4.941 1 98.5 126 LYS B CA 1
ATOM 2080 C C . LYS B 1 126 ? -2.205 -16.547 5.422 1 98.5 126 LYS B C 1
ATOM 2082 O O . LYS B 1 126 ? -3.41 -16.609 5.172 1 98.5 126 LYS B O 1
ATOM 2087 N N . GLN B 1 127 ? -1.652 -15.555 6.055 1 98.69 127 GLN B N 1
ATOM 2088 C CA . GLN B 1 127 ? -2.477 -14.453 6.547 1 98.69 127 GLN B CA 1
ATOM 2089 C C . GLN B 1 127 ? -3.146 -13.711 5.398 1 98.69 127 GLN B C 1
ATOM 2091 O O . GLN B 1 127 ? -4.316 -13.328 5.492 1 98.69 127 GLN B O 1
ATOM 2096 N N . ILE B 1 128 ? -2.439 -13.453 4.336 1 98.81 128 ILE B N 1
ATOM 2097 C CA . ILE B 1 128 ? -2.965 -12.742 3.174 1 98.81 128 ILE B CA 1
ATOM 2098 C C . ILE B 1 128 ? -4.152 -13.516 2.596 1 98.81 128 ILE B C 1
ATOM 2100 O O . ILE B 1 128 ? -5.199 -12.93 2.309 1 98.81 128 ILE B O 1
ATOM 2104 N N . ILE B 1 129 ? -3.992 -14.82 2.449 1 98.81 129 ILE B N 1
ATOM 2105 C CA . ILE B 1 129 ? -5.055 -15.648 1.889 1 98.81 129 ILE B CA 1
ATOM 2106 C C . ILE B 1 129 ? -6.25 -15.664 2.834 1 98.81 129 ILE B C 1
ATOM 2108 O O . ILE B 1 129 ? -7.398 -15.586 2.393 1 98.81 129 ILE B O 1
ATOM 2112 N N . LEU B 1 130 ? -6.016 -15.75 4.133 1 98.75 130 LEU B N 1
ATOM 2113 C CA . LEU B 1 130 ? -7.109 -15.734 5.098 1 98.75 130 LEU B CA 1
ATOM 2114 C C . LEU B 1 130 ? -7.879 -14.414 5.023 1 98.75 130 LEU B C 1
ATOM 2116 O O . LEU B 1 130 ? -9.109 -14.406 5.09 1 98.75 130 LEU B O 1
ATOM 2120 N N . ASP B 1 131 ? -7.195 -13.344 4.93 1 98.69 131 ASP B N 1
ATOM 2121 C CA . ASP B 1 131 ? -7.852 -12.047 4.773 1 98.69 131 ASP B CA 1
ATOM 2122 C C . ASP B 1 131 ? -8.68 -12 3.492 1 98.69 131 ASP B C 1
ATOM 2124 O O . ASP B 1 131 ? -9.789 -11.461 3.484 1 98.69 131 ASP B O 1
ATOM 2128 N N . PHE B 1 132 ? -8.125 -12.516 2.408 1 98.81 132 PHE B N 1
ATOM 2129 C CA . PHE B 1 132 ? -8.836 -12.594 1.137 1 9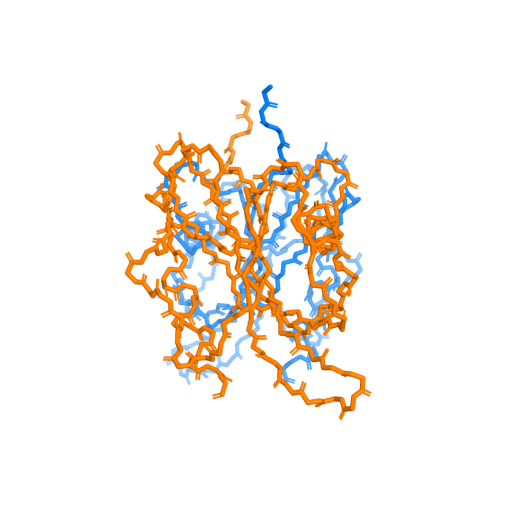8.81 132 PHE B CA 1
ATOM 2130 C C . PHE B 1 132 ? -10.125 -13.391 1.284 1 98.81 132 PHE B C 1
ATOM 2132 O O . PHE B 1 132 ? -11.18 -12.969 0.807 1 98.81 132 PHE B O 1
ATOM 2139 N N . LEU B 1 133 ? -10.031 -14.531 1.995 1 98.38 133 LEU B N 1
ATOM 2140 C CA . LEU B 1 133 ? -11.188 -15.406 2.158 1 98.38 133 LEU B CA 1
ATOM 2141 C C . LEU B 1 133 ? -12.273 -14.727 2.99 1 98.38 133 LEU B C 1
ATOM 2143 O O . LEU B 1 133 ? -13.461 -14.984 2.791 1 98.38 133 LEU B O 1
ATOM 2147 N N . LYS B 1 134 ? -11.867 -13.836 3.883 1 97.12 134 LYS B N 1
ATOM 2148 C CA . LYS B 1 134 ? -12.82 -13.148 4.75 1 97.12 134 LYS B CA 1
ATOM 2149 C C . LYS B 1 134 ? -13.695 -12.188 3.949 1 97.12 134 LYS B C 1
ATOM 2151 O O . LYS B 1 134 ? -14.82 -11.875 4.359 1 97.12 134 LYS B O 1
ATOM 2156 N N . ILE B 1 135 ? -13.195 -11.688 2.867 1 93.44 135 ILE B N 1
ATOM 2157 C CA . ILE B 1 135 ? -13.938 -10.68 2.123 1 93.44 135 ILE B CA 1
ATOM 2158 C C . ILE B 1 135 ? -14.68 -11.344 0.959 1 93.44 135 ILE B C 1
ATOM 2160 O O . ILE B 1 135 ? -15.328 -10.656 0.161 1 93.44 135 ILE B O 1
ATOM 2164 N N . GLN B 1 136 ? -14.477 -12.547 0.762 1 87.25 136 GLN B N 1
ATOM 2165 C CA . GLN B 1 136 ? -15.234 -13.281 -0.249 1 87.25 136 GLN B CA 1
ATOM 2166 C C . GLN B 1 136 ? -16.656 -13.578 0.229 1 87.25 136 GLN B C 1
ATOM 2168 O O . GLN B 1 136 ? -16.891 -13.727 1.429 1 87.25 136 GLN B O 1
#

InterPro domains:
  IPR000086 NUDIX hydrolase domain [PF00293] (11-131)
  IPR000086 NUDIX hydrolase domain [PS51462] (4-135)
  IPR015797 NUDIX hydrolase-like domain superfamily [SSF55811] (3-134)
  IPR020476 NUDIX hydrolase [PR00502] (37-51)
  IPR020476 NUDIX hydrolase [PR00502] (51-66)

Radius of gyration: 19.89 Å; Cα contacts (8 Å, |Δi|>4): 663; chains: 2; bounding box: 39×52×43 Å

Secondary structure (DSSP, 8-state):
----PEEEEEEEEEEE-TT--EEEEEEEEESSSSPEEE-SEEEPPTTS-HHHHHHHHHHHHH---EEEEEEEEEE--TTS-SSS-EEEEEEEEEEES-----TTEEEEEEE-GGG--GGGB-TTHHHHHHHHHHT-/----PEEEEEEEEEEE-TT--EEEEEEEEESSSSPEEE-SEEEPPTTS-HHHHHHHHHHHHH---EEEEEEEEEE--TTS-SSS-EEEEEEEEEEES-----TTEEEEEEE-GGG--GGGB-TTHHHHHHHHHHT-